Protein AF-A0A023GAV4-F1 (afdb_monomer_lite)

Foldseek 3Di:
DDDDDDPVLVVLLVVLLVQLLLFQQFPQRVCVCCVVPVPDDSVVSCPPVVLLSVLSVVCSVPPCCSVVQHAAADDDDPVVLVVVQVVVCVVVVVPPFWAKKFKDFPLHTSDIDGDPVDDQGSSLSNSVSSVVVSDPVLQVDWDWDWTARCVRHRHDTWIWTWHDDPDPGRIIMIITGPDPDPPDDPDPDDDPPDD

pLDDT: mean 88.57, std 14.92, range [34.72, 98.31]

InterPro domains:
  IPR004353 Vacuolar fusion protein Mon1 [PR01546] (9-37)
  IPR004353 Vacuolar fusion protein Mon1 [PR01546] (38-50)
  IPR004353 Vacuolar fusion protein Mon1 [PR01546] (67-88)
  IPR004353 Vacuolar fusion protein Mon1 [PR01546] (93-106)
  IPR004353 Vacuolar fusion protein Mon1 [PR01546] (117-133)
  IPR004353 Vacuolar fusion protein Mon1 [PR01546] (142-165)
  IPR004353 Vacuolar fusion protein Mon1 [PR01546] (172-195)
  IPR004353 Vacuolar fusion protein Mon1 [PTHR13027] (4-184)
  IPR043971 FUZ/MON1/HPS1, second Longin domain [PF19037] (96-185)
  IPR043972 FUZ/MON1/HPS1, first Longin domain [PF19036] (6-56)

Organism: Amblyomma triste (NCBI:txid251400)

Sequence (195 aa):
TSLPLSLQQLQAQLVYVHAQILSVVTASQLERVFSQRCNFDLRRLLAGSERFLDSLCDLMDRDPSFLLGAVRCLPLAPALRDNITQAMLKHCAKHKKLVFGLLVAEQQLVALVGMRKYQLHHVDLHLLLNLVHASESFKTAEAWTPVCLPKFDPSGFLHAHVSYRGGGSPACLLLLTVDRVPLFSPSRASPPQDC

Secondary structure (DSSP, 8-state):
-PPPPPHHHHHHHHHHHHHHHHHHH-HHHHHHHHHH-TT--THHHHTT-HHHHHHHHHHHHH-HHHHHT--PBPP--HHHHHHHHHHHHHHHTT-TTEEEEEEEETTEEEEEEE-TT----HHHHHHHHHHHHT-THHHHS-EEEEEEETTTEEEEEEEEEEEEPTTT--EEEEEEES-SS-S-PPP-PPPP---

Structure (mmCIF, N/CA/C/O backbone):
data_AF-A0A023GAV4-F1
#
_entry.id   AF-A0A023GAV4-F1
#
loop_
_atom_site.group_PDB
_atom_site.id
_atom_site.type_symbol
_atom_site.label_atom_id
_atom_site.label_alt_id
_atom_site.label_comp_id
_atom_site.label_asym_id
_atom_site.label_entity_id
_atom_site.label_seq_id
_atom_site.pdbx_PDB_ins_code
_atom_site.Cartn_x
_atom_site.Cartn_y
_atom_site.Cartn_z
_atom_site.occupancy
_atom_site.B_iso_or_equiv
_atom_site.auth_seq_id
_atom_site.auth_comp_id
_atom_site.auth_asym_id
_atom_site.auth_atom_id
_atom_site.pdbx_PDB_model_num
ATOM 1 N N . THR A 1 1 ? 0.537 -28.816 7.375 1.00 43.12 1 THR A N 1
ATOM 2 C CA . THR A 1 1 ? 0.491 -28.479 8.810 1.00 43.12 1 THR A CA 1
ATOM 3 C C . THR A 1 1 ? 1.401 -27.289 9.021 1.00 43.12 1 THR A C 1
ATOM 5 O O . THR A 1 1 ? 2.603 -27.421 8.828 1.00 43.12 1 THR A O 1
ATOM 8 N N . SER A 1 2 ? 0.849 -26.102 9.276 1.00 60.69 2 SER A N 1
ATOM 9 C CA . SER A 1 2 ? 1.667 -24.941 9.638 1.00 60.69 2 SER A CA 1
ATOM 10 C C . SER A 1 2 ? 2.334 -25.225 10.985 1.00 60.69 2 SER A C 1
ATOM 12 O O . SER A 1 2 ? 1.683 -25.688 11.923 1.00 60.69 2 SER A O 1
ATOM 14 N N . LEU A 1 3 ? 3.649 -25.026 11.065 1.00 61.66 3 LEU A N 1
ATOM 15 C CA . LEU A 1 3 ? 4.347 -25.006 12.348 1.00 61.66 3 LEU A CA 1
ATOM 16 C C . LEU A 1 3 ? 3.776 -23.848 13.186 1.00 61.66 3 LEU A C 1
ATOM 18 O O . LEU A 1 3 ? 3.441 -22.809 12.611 1.00 61.66 3 LEU A O 1
ATOM 22 N N . PRO A 1 4 ? 3.644 -24.002 14.514 1.00 78.81 4 PRO A N 1
ATOM 23 C CA . PRO A 1 4 ? 3.167 -22.915 15.356 1.00 78.81 4 PRO A CA 1
ATOM 24 C C . PRO A 1 4 ? 4.123 -21.721 15.241 1.00 78.81 4 PRO A C 1
ATOM 26 O O . PRO A 1 4 ? 5.338 -21.876 15.376 1.00 78.81 4 PRO A O 1
ATOM 29 N N . LEU A 1 5 ? 3.568 -20.537 14.970 1.00 82.75 5 LEU A N 1
ATOM 30 C CA . LEU A 1 5 ? 4.327 -19.289 14.908 1.00 82.75 5 LEU A CA 1
ATOM 31 C C . LEU A 1 5 ? 4.981 -19.004 16.264 1.00 82.75 5 LEU A C 1
ATOM 33 O O . LEU A 1 5 ? 4.375 -19.209 17.318 1.00 82.75 5 LEU A O 1
ATOM 37 N N . SER A 1 6 ? 6.208 -18.487 16.243 1.00 91.19 6 SER A N 1
ATOM 38 C CA . SER A 1 6 ? 6.847 -17.985 17.457 1.00 91.19 6 SER A CA 1
ATOM 39 C C . SER A 1 6 ? 6.108 -16.747 17.979 1.00 91.19 6 SER A C 1
ATOM 41 O O . SER A 1 6 ? 5.448 -16.028 17.224 1.00 91.19 6 SER A O 1
ATOM 43 N N . LEU A 1 7 ? 6.264 -16.440 19.271 1.00 93.50 7 LEU A N 1
ATOM 44 C CA . LEU A 1 7 ? 5.691 -15.225 19.864 1.00 93.50 7 LEU A CA 1
ATOM 45 C C . LEU A 1 7 ? 6.100 -13.959 19.091 1.00 93.50 7 LEU A C 1
ATOM 47 O O . LEU A 1 7 ? 5.275 -13.076 18.871 1.00 93.50 7 LEU A O 1
ATOM 51 N N . GLN A 1 8 ? 7.357 -13.889 18.645 1.00 91.12 8 GLN A N 1
ATOM 52 C CA . GLN A 1 8 ? 7.871 -12.757 17.872 1.00 91.12 8 GLN A CA 1
ATOM 53 C C . GLN A 1 8 ? 7.195 -12.645 16.502 1.00 91.12 8 GLN A C 1
ATOM 55 O O . GLN A 1 8 ? 6.867 -11.542 16.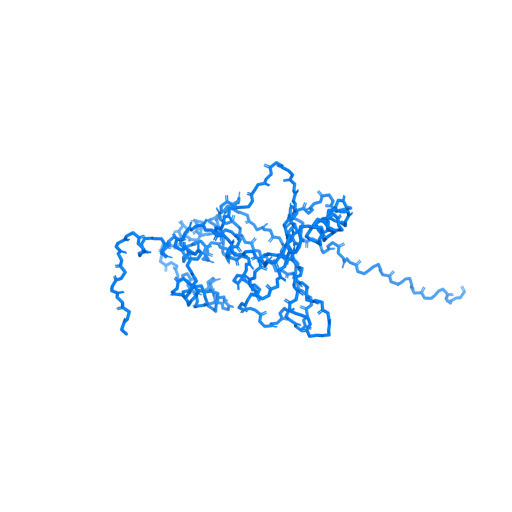071 1.00 91.12 8 GLN A O 1
ATOM 60 N N . GLN A 1 9 ? 6.951 -13.776 15.833 1.00 90.88 9 GLN A N 1
ATOM 61 C CA . GLN A 1 9 ? 6.245 -13.793 14.552 1.00 90.88 9 GLN A CA 1
ATOM 62 C C . GLN A 1 9 ? 4.791 -13.348 14.719 1.00 90.88 9 GLN A C 1
ATOM 64 O O . GLN A 1 9 ? 4.323 -12.509 13.955 1.00 90.88 9 GLN A O 1
ATOM 69 N N . LEU A 1 10 ? 4.105 -13.826 15.761 1.00 93.25 10 LEU A N 1
ATOM 70 C CA . LEU A 1 10 ? 2.735 -13.410 16.060 1.00 93.25 10 LEU A CA 1
ATOM 71 C C . LEU A 1 10 ? 2.650 -11.908 16.365 1.00 93.25 10 LEU A C 1
ATOM 73 O O . LEU A 1 10 ? 1.777 -11.214 15.849 1.00 93.25 10 LEU A O 1
ATOM 77 N N . GLN A 1 11 ? 3.582 -11.383 17.164 1.00 94.19 11 GLN A N 1
ATOM 78 C CA . GLN A 1 11 ? 3.668 -9.948 17.440 1.00 94.19 11 GLN A CA 1
ATOM 79 C C . GLN A 1 11 ? 3.899 -9.138 16.158 1.00 94.19 11 GLN A C 1
ATOM 81 O O . GLN A 1 11 ? 3.235 -8.123 15.955 1.00 94.19 11 GLN A O 1
ATOM 86 N N . ALA A 1 12 ? 4.793 -9.591 15.274 1.00 92.31 12 ALA A N 1
ATOM 87 C CA . ALA A 1 12 ? 5.035 -8.934 13.993 1.00 92.31 12 ALA A CA 1
ATOM 88 C C . ALA A 1 12 ? 3.779 -8.928 13.105 1.00 92.31 12 ALA A C 1
ATOM 90 O O . ALA A 1 12 ? 3.426 -7.882 12.559 1.00 92.31 12 ALA A O 1
ATOM 91 N N . GLN A 1 13 ? 3.059 -10.051 13.014 1.00 94.62 13 GLN A N 1
ATOM 92 C CA . GLN A 1 13 ? 1.805 -10.130 12.261 1.00 94.62 13 GLN A CA 1
ATOM 93 C C . GLN A 1 13 ? 0.731 -9.190 12.831 1.00 94.62 13 GLN A C 1
ATOM 95 O O . GLN A 1 13 ? 0.085 -8.464 12.077 1.00 94.62 13 GLN A O 1
ATOM 100 N N . LEU A 1 14 ? 0.590 -9.111 14.158 1.00 96.00 14 LEU A N 1
ATOM 101 C CA . LEU A 1 14 ? -0.339 -8.176 14.806 1.00 96.00 14 LEU A CA 1
ATOM 102 C C . LEU A 1 14 ? 0.011 -6.710 14.518 1.00 96.00 14 LEU A C 1
ATOM 104 O O . LEU A 1 14 ? -0.887 -5.893 14.309 1.00 96.00 14 LEU A O 1
ATOM 108 N N . VAL A 1 15 ? 1.302 -6.370 14.456 1.00 96.00 15 VAL A N 1
ATOM 109 C CA . VAL A 1 15 ? 1.752 -5.026 14.057 1.00 96.00 15 VAL A CA 1
ATOM 110 C C . VAL A 1 15 ? 1.335 -4.708 12.618 1.00 96.00 15 VAL A C 1
ATOM 112 O O . VAL A 1 15 ? 0.898 -3.586 12.357 1.00 96.00 15 VAL A O 1
ATOM 115 N N . TYR A 1 16 ? 1.420 -5.671 11.697 1.00 97.62 16 TYR A N 1
ATOM 116 C CA . TYR A 1 16 ? 0.957 -5.506 10.315 1.00 97.62 16 TYR A CA 1
ATOM 117 C C . TYR A 1 16 ? -0.561 -5.360 10.217 1.00 97.62 16 TYR A C 1
ATOM 119 O O . TYR A 1 16 ? -1.034 -4.447 9.545 1.00 97.62 16 TYR A O 1
ATOM 127 N N . VAL A 1 17 ? -1.322 -6.194 10.929 1.00 97.19 17 VAL A N 1
ATOM 128 C CA . VAL A 1 17 ? -2.790 -6.097 10.992 1.00 97.19 17 VAL A CA 1
ATOM 129 C C . VAL A 1 17 ? -3.213 -4.727 11.522 1.00 97.19 17 VAL A C 1
ATOM 131 O O . VAL A 1 17 ? -4.043 -4.054 10.915 1.00 97.19 17 VAL A O 1
ATOM 134 N N . HIS A 1 18 ? -2.591 -4.257 12.605 1.00 97.56 18 HIS A N 1
ATOM 135 C CA . HIS A 1 18 ? -2.842 -2.918 13.131 1.00 97.56 18 HIS A CA 1
ATOM 136 C C . HIS A 1 18 ? -2.483 -1.825 12.113 1.00 97.56 18 HIS A C 1
ATOM 138 O O . HIS A 1 18 ? -3.263 -0.899 11.902 1.00 97.56 18 HIS A O 1
ATOM 144 N N . ALA A 1 19 ? -1.342 -1.940 11.429 1.00 98.31 19 ALA A N 1
ATOM 145 C CA . ALA A 1 19 ? -0.954 -0.989 10.390 1.00 98.31 19 ALA A CA 1
ATOM 146 C C . ALA A 1 19 ? -1.949 -0.975 9.209 1.00 98.31 19 ALA A C 1
ATOM 148 O O . ALA A 1 19 ? -2.264 0.089 8.682 1.00 98.31 19 ALA A O 1
ATOM 149 N N . GLN A 1 20 ? -2.507 -2.125 8.832 1.00 98.19 20 GLN A N 1
ATOM 150 C CA . GLN A 1 20 ? -3.530 -2.230 7.789 1.00 98.19 20 GLN A CA 1
ATOM 151 C C . GLN A 1 20 ? -4.877 -1.642 8.209 1.00 98.19 20 GLN A C 1
ATOM 153 O O . GLN A 1 20 ? -5.563 -1.058 7.378 1.00 98.19 20 GLN A O 1
ATOM 158 N N . ILE A 1 21 ? -5.246 -1.740 9.486 1.00 97.69 21 ILE A N 1
ATOM 159 C CA . ILE A 1 21 ? -6.399 -1.009 10.027 1.00 97.69 21 ILE A CA 1
ATOM 160 C C . ILE A 1 21 ? -6.137 0.495 9.916 1.00 97.69 21 ILE A C 1
ATOM 162 O O . ILE A 1 21 ? -6.950 1.233 9.361 1.00 97.69 21 ILE A O 1
ATOM 166 N N . LEU A 1 22 ? -4.973 0.953 10.386 1.00 97.81 22 LEU A N 1
ATOM 167 C CA . LEU A 1 22 ? -4.611 2.367 10.335 1.00 97.81 22 LEU A CA 1
ATOM 168 C C . LEU A 1 22 ? -4.552 2.914 8.907 1.00 97.81 22 LEU A C 1
ATOM 170 O O . LEU A 1 22 ? -4.901 4.074 8.718 1.00 97.81 22 LEU A O 1
ATOM 174 N N . SER A 1 23 ? -4.188 2.111 7.902 1.00 97.75 23 SER A N 1
ATOM 175 C CA . SER A 1 23 ? -4.183 2.572 6.508 1.00 97.75 23 SER A CA 1
ATOM 176 C C . SER A 1 23 ? -5.575 2.934 5.979 1.00 97.75 23 SER A C 1
ATOM 178 O O . SER A 1 23 ? -5.680 3.768 5.076 1.00 97.75 23 SER A O 1
ATOM 180 N N . VAL A 1 24 ? -6.632 2.368 6.578 1.00 96.50 24 VAL A N 1
ATOM 181 C CA . VAL A 1 24 ? -8.039 2.617 6.234 1.00 96.50 24 VAL A CA 1
ATOM 182 C C . VAL A 1 24 ? -8.651 3.738 7.076 1.00 96.50 24 VAL A C 1
ATOM 184 O O . VAL A 1 24 ? -9.388 4.550 6.526 1.00 96.50 24 VAL A O 1
ATOM 187 N N . VAL A 1 25 ? -8.365 3.806 8.385 1.00 94.62 25 VAL A N 1
ATOM 188 C CA . VAL A 1 25 ? -9.060 4.732 9.310 1.00 94.62 25 VAL A CA 1
ATOM 189 C C . VAL A 1 25 ? -8.186 5.818 9.946 1.00 94.62 25 VAL A C 1
ATOM 191 O O . VAL A 1 25 ? -8.739 6.736 10.521 1.00 94.62 25 VAL A O 1
ATOM 194 N N . THR A 1 26 ? -6.859 5.788 9.817 1.00 96.69 26 THR A N 1
ATOM 195 C CA . THR A 1 26 ? -5.886 6.636 10.552 1.00 96.69 26 THR A CA 1
ATOM 196 C C . THR A 1 26 ? -5.942 6.497 12.081 1.00 96.69 26 THR A C 1
ATOM 198 O O . THR A 1 26 ? -6.957 6.153 12.689 1.00 96.69 26 THR A O 1
ATOM 201 N N . ALA A 1 27 ? -4.826 6.803 12.746 1.00 97.06 27 ALA A N 1
ATOM 202 C CA . ALA A 1 27 ? -4.745 6.799 14.208 1.00 97.06 27 ALA A CA 1
ATOM 203 C C . ALA A 1 27 ? -5.604 7.916 14.815 1.00 97.06 27 ALA A C 1
ATOM 205 O O . ALA A 1 27 ? -6.324 7.699 15.787 1.00 97.06 27 ALA A O 1
ATOM 206 N N . SER A 1 28 ? -5.605 9.093 14.184 1.00 95.50 28 SER A N 1
ATOM 207 C CA . SER A 1 28 ? -6.344 10.264 14.660 1.00 95.50 28 SER A CA 1
ATOM 208 C C . SER A 1 28 ? -7.866 10.067 14.657 1.00 95.50 28 SER A C 1
ATOM 210 O O . SER A 1 28 ? -8.548 10.577 15.550 1.00 95.50 28 SER A O 1
ATOM 212 N N . GLN A 1 29 ? -8.434 9.327 13.692 1.00 94.44 29 GLN A N 1
ATOM 213 C CA . GLN A 1 29 ? -9.862 8.993 13.750 1.00 94.44 29 GLN A CA 1
ATOM 214 C C . GLN A 1 29 ? -10.130 7.896 14.772 1.00 94.44 29 GLN A C 1
ATOM 216 O O . GLN A 1 29 ? -11.127 7.987 15.484 1.00 94.44 29 GLN A O 1
ATOM 221 N N . LEU A 1 30 ? -9.247 6.897 14.872 1.00 94.94 30 LEU A N 1
ATOM 222 C CA . LEU A 1 30 ? -9.395 5.806 15.829 1.00 94.94 30 LEU A CA 1
ATOM 223 C C . LEU A 1 30 ? -9.432 6.338 17.271 1.00 94.94 30 LEU A C 1
ATOM 225 O O . LEU A 1 30 ? -10.378 6.059 18.008 1.00 94.94 30 LEU A O 1
ATOM 229 N N . GLU A 1 31 ? -8.476 7.192 17.640 1.00 95.38 31 GLU A N 1
ATOM 230 C CA . GLU A 1 31 ? -8.422 7.864 18.944 1.00 95.38 31 GLU A CA 1
ATOM 231 C C . GLU A 1 31 ? -9.668 8.718 19.205 1.00 95.38 31 GLU A C 1
ATOM 233 O O . GLU A 1 31 ? -10.263 8.665 20.285 1.00 95.38 31 GLU A O 1
ATOM 238 N N . ARG A 1 32 ? -10.118 9.485 18.205 1.00 95.06 32 ARG A N 1
ATOM 239 C CA . ARG A 1 32 ? -11.325 10.316 18.325 1.00 95.06 32 ARG A CA 1
ATOM 240 C C . ARG A 1 32 ? -12.578 9.474 18.558 1.00 95.06 32 ARG A C 1
ATOM 242 O O . ARG A 1 32 ? -13.416 9.838 19.375 1.00 95.06 32 ARG A O 1
ATOM 249 N N . VAL A 1 33 ? -12.724 8.366 17.842 1.00 94.62 33 VAL A N 1
ATOM 250 C CA . VAL A 1 33 ? -13.907 7.506 17.944 1.00 94.62 33 VAL A CA 1
ATOM 251 C C . VAL A 1 33 ? -13.946 6.802 19.297 1.00 94.62 33 VAL A C 1
ATOM 253 O O . VAL A 1 33 ? -14.973 6.861 19.970 1.00 94.62 33 VAL A O 1
ATOM 256 N N . PHE A 1 34 ? -12.835 6.208 19.738 1.00 94.88 34 PHE A N 1
ATOM 257 C CA . PHE A 1 34 ? -12.791 5.488 21.013 1.00 94.88 34 PHE A CA 1
ATOM 258 C C . PHE A 1 34 ? -12.821 6.405 22.241 1.00 94.88 34 PHE A C 1
ATOM 260 O O . PHE A 1 34 ? -13.381 6.012 23.263 1.00 94.88 34 PHE A O 1
ATOM 267 N N . SER A 1 35 ? -12.302 7.635 22.146 1.00 95.00 35 SER A N 1
ATOM 268 C CA . SER A 1 35 ? -12.449 8.633 23.220 1.00 95.00 35 SER A CA 1
ATOM 269 C C . SER A 1 35 ? -13.892 9.115 23.383 1.00 95.00 35 SER A C 1
ATOM 271 O O . SER A 1 35 ? -14.326 9.382 24.500 1.00 95.00 35 SER A O 1
ATOM 273 N N . GLN A 1 36 ? -14.660 9.195 22.292 1.00 94.44 36 GLN A N 1
ATOM 274 C CA . GLN A 1 36 ? -16.074 9.577 22.339 1.00 94.44 36 GLN A CA 1
ATOM 275 C C . GLN A 1 36 ? -16.996 8.406 22.692 1.00 94.44 36 GLN A C 1
ATOM 277 O O . GLN A 1 36 ? -18.037 8.603 23.318 1.00 94.44 36 GLN A O 1
ATOM 282 N N . ARG A 1 37 ? -16.660 7.193 22.241 1.00 93.81 37 ARG A N 1
ATOM 283 C CA . ARG A 1 37 ? -17.468 5.979 22.402 1.00 93.81 37 ARG A CA 1
ATOM 284 C C . ARG A 1 37 ? -16.554 4.774 22.611 1.00 93.81 37 ARG A C 1
ATOM 286 O O . ARG A 1 37 ? -16.150 4.117 21.655 1.00 93.81 37 ARG A O 1
ATOM 293 N N . CYS A 1 38 ? -16.271 4.447 23.868 1.00 89.94 38 CYS A N 1
ATOM 294 C CA . CYS A 1 38 ? -15.371 3.345 24.219 1.00 89.94 38 CYS A CA 1
ATOM 295 C C . CYS A 1 38 ? -15.868 1.957 23.766 1.00 89.94 38 CYS A C 1
ATOM 297 O O . CYS A 1 38 ? -15.063 1.050 23.591 1.00 89.94 38 CYS A O 1
ATOM 299 N N . ASN A 1 39 ? -17.176 1.793 23.537 1.00 93.38 39 ASN A N 1
ATOM 300 C CA . ASN A 1 39 ? -17.810 0.562 23.053 1.00 93.38 39 ASN A CA 1
ATOM 301 C C . ASN A 1 39 ? -18.139 0.594 21.546 1.00 93.38 39 ASN A C 1
ATOM 303 O O . ASN A 1 39 ? -19.014 -0.144 21.087 1.00 93.38 39 ASN A O 1
ATOM 307 N N . PHE A 1 40 ? -17.501 1.479 20.776 1.00 93.81 40 PHE A N 1
ATOM 308 C CA . PHE A 1 40 ? -17.720 1.555 19.336 1.00 93.81 40 PHE A CA 1
ATOM 309 C C . PHE A 1 40 ? -17.257 0.276 18.618 1.00 93.81 40 PHE A C 1
ATOM 311 O O . PHE A 1 40 ? -16.153 -0.217 18.835 1.00 93.81 40 PHE A O 1
ATOM 318 N N . ASP A 1 41 ? -18.091 -0.228 17.707 1.00 93.56 41 ASP A N 1
ATOM 319 C CA . ASP A 1 41 ? -17.755 -1.368 16.853 1.00 93.56 41 ASP A CA 1
ATOM 320 C C . ASP A 1 41 ? -16.931 -0.920 15.636 1.00 93.56 41 ASP A C 1
ATOM 322 O O . ASP A 1 41 ? -17.473 -0.402 14.653 1.00 93.56 41 ASP A O 1
ATOM 326 N N . LEU A 1 42 ? -15.615 -1.148 15.696 1.00 92.25 42 LEU A N 1
ATOM 327 C CA . LEU A 1 42 ? -14.656 -0.767 14.654 1.00 92.25 42 LEU A CA 1
ATOM 328 C C . LEU A 1 42 ? -14.962 -1.385 13.282 1.00 92.25 42 LEU A C 1
ATOM 330 O O . LEU A 1 42 ? -14.649 -0.771 12.261 1.00 92.25 42 LEU A O 1
ATOM 334 N N . ARG A 1 43 ? -15.628 -2.547 13.230 1.00 92.56 43 ARG A N 1
ATOM 335 C CA . ARG A 1 43 ? -15.977 -3.215 11.962 1.00 92.56 43 ARG A CA 1
ATOM 336 C C . ARG A 1 43 ? -16.789 -2.307 11.046 1.00 92.56 43 ARG A C 1
ATOM 338 O O . ARG A 1 43 ? -16.672 -2.388 9.833 1.00 92.56 43 ARG A O 1
ATOM 345 N N . ARG A 1 44 ? -17.556 -1.379 11.623 1.00 93.00 44 ARG A N 1
ATOM 346 C CA . ARG A 1 44 ? -18.345 -0.396 10.873 1.00 93.00 44 ARG A CA 1
ATOM 347 C C . ARG A 1 44 ? -17.491 0.583 10.067 1.00 93.00 44 ARG A C 1
ATOM 349 O O . ARG A 1 44 ? -17.952 1.043 9.032 1.00 93.00 44 ARG A O 1
ATOM 356 N N . LEU A 1 45 ? -16.289 0.922 10.540 1.00 91.50 45 LEU A N 1
ATOM 357 C CA . LEU A 1 45 ? -15.357 1.797 9.815 1.00 91.50 45 LEU A CA 1
ATOM 358 C C . LEU A 1 45 ? -14.502 1.031 8.803 1.00 91.50 45 LEU A C 1
ATOM 360 O O . LEU A 1 45 ? -14.013 1.625 7.849 1.00 91.50 45 LEU A O 1
ATOM 364 N N . LEU A 1 46 ? -14.331 -0.274 9.015 1.00 93.19 46 LEU A N 1
ATOM 365 C CA . LEU A 1 46 ? -13.575 -1.165 8.133 1.00 93.19 46 LEU A CA 1
ATOM 366 C C . LEU A 1 46 ? -14.449 -1.844 7.072 1.00 93.19 46 LEU A C 1
ATOM 368 O O . LEU A 1 46 ? -13.925 -2.583 6.238 1.00 93.19 46 LEU A O 1
ATOM 372 N N . ALA A 1 47 ? -15.757 -1.592 7.083 1.00 93.25 47 ALA A N 1
ATOM 373 C CA . ALA A 1 47 ? -16.696 -2.178 6.141 1.00 93.25 47 ALA A CA 1
ATOM 374 C C . ALA A 1 47 ? -16.283 -1.883 4.686 1.00 93.25 47 ALA A C 1
ATOM 376 O O . ALA A 1 47 ? -16.079 -0.728 4.307 1.00 93.25 47 ALA A O 1
ATOM 377 N N . GLY A 1 48 ? -16.157 -2.931 3.872 1.00 89.56 48 GLY A N 1
ATOM 378 C CA . GLY A 1 48 ? -15.706 -2.871 2.477 1.00 89.56 48 GLY A CA 1
ATOM 379 C C . GLY A 1 48 ? -14.183 -2.914 2.280 1.00 89.56 48 GLY A C 1
ATOM 380 O O . GLY A 1 48 ? -13.716 -2.917 1.135 1.00 89.56 48 GLY A O 1
ATOM 381 N N . SER A 1 49 ? -13.406 -2.955 3.366 1.00 91.81 49 SER A N 1
ATOM 382 C CA . SER A 1 49 ? -11.936 -3.027 3.370 1.00 91.81 49 SER A CA 1
ATOM 383 C C . SER A 1 49 ? -11.381 -4.328 3.970 1.00 91.81 49 SER A C 1
ATOM 385 O O . SER A 1 49 ? -10.167 -4.506 4.047 1.00 91.81 49 SER A O 1
ATOM 387 N N . GLU A 1 50 ? -12.256 -5.264 4.345 1.00 94.19 50 GLU A N 1
ATOM 388 C CA . GLU A 1 50 ? -11.922 -6.547 4.976 1.00 94.19 50 GLU A CA 1
ATOM 389 C C . GLU A 1 50 ? -10.964 -7.368 4.110 1.00 94.19 50 GLU A C 1
ATOM 391 O O . GLU A 1 50 ? -9.979 -7.906 4.609 1.00 94.19 50 GLU A O 1
ATOM 396 N N . ARG A 1 51 ? -11.167 -7.334 2.785 1.00 95.75 51 ARG A N 1
ATOM 397 C CA . ARG A 1 51 ? -10.305 -8.010 1.805 1.00 95.75 51 ARG A CA 1
ATOM 398 C C . ARG A 1 51 ? -8.824 -7.642 1.928 1.00 95.75 51 ARG A C 1
ATOM 400 O O . ARG A 1 51 ? -7.966 -8.443 1.575 1.00 95.75 51 ARG A O 1
ATOM 407 N N . PHE A 1 52 ? -8.508 -6.433 2.402 1.00 96.56 52 PHE A N 1
ATOM 408 C CA . PHE A 1 52 ? -7.122 -6.022 2.609 1.00 96.56 52 PHE A CA 1
ATOM 409 C C . PHE A 1 52 ? -6.497 -6.752 3.791 1.00 96.56 52 PHE A C 1
ATOM 411 O O . PHE A 1 52 ? -5.329 -7.120 3.717 1.00 96.56 52 PHE A O 1
ATOM 418 N N . LEU A 1 53 ? -7.258 -6.973 4.861 1.00 96.31 53 LEU A N 1
ATOM 419 C CA . LEU A 1 53 ? -6.796 -7.728 6.021 1.00 96.31 53 LEU A CA 1
ATOM 420 C C . LEU A 1 53 ? -6.614 -9.203 5.662 1.00 96.31 53 LEU A C 1
ATOM 422 O O . LEU A 1 53 ? -5.557 -9.754 5.953 1.00 96.31 53 LEU A O 1
ATOM 426 N N . ASP A 1 54 ? -7.585 -9.797 4.966 1.00 96.31 54 ASP A N 1
ATOM 427 C CA . ASP 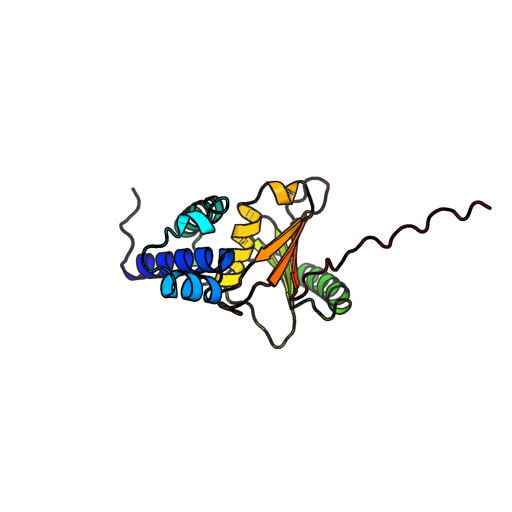A 1 54 ? -7.515 -11.200 4.539 1.00 96.31 54 ASP A CA 1
ATOM 428 C C . ASP A 1 54 ? -6.302 -11.443 3.627 1.00 96.31 54 ASP A C 1
ATOM 430 O O . ASP A 1 54 ? -5.462 -12.296 3.910 1.00 96.31 54 ASP A O 1
ATOM 434 N N . SER A 1 55 ? -6.144 -10.608 2.592 1.00 97.44 55 SER A N 1
ATOM 435 C CA . SER A 1 55 ? -4.997 -10.661 1.676 1.00 97.44 55 SER A CA 1
ATOM 436 C C . SER A 1 55 ? -3.664 -10.453 2.401 1.00 97.44 55 SER A C 1
ATOM 438 O O . SER A 1 55 ? -2.681 -11.132 2.109 1.00 97.44 55 SER A O 1
ATOM 440 N N . LEU A 1 56 ? -3.607 -9.546 3.381 1.00 97.31 56 LEU A N 1
ATOM 441 C CA . LEU A 1 56 ? -2.387 -9.313 4.151 1.00 97.31 56 LEU A CA 1
ATOM 442 C C . LEU A 1 56 ? -1.992 -10.536 4.985 1.00 97.31 56 LEU A C 1
ATOM 444 O O . LEU A 1 56 ? -0.810 -10.869 5.038 1.00 97.31 56 LEU A O 1
ATOM 448 N N . CYS A 1 57 ? -2.957 -11.203 5.618 1.00 95.31 57 CYS A N 1
ATOM 449 C CA . CYS A 1 57 ? -2.713 -12.439 6.359 1.00 95.31 57 CYS A CA 1
ATOM 450 C C . CYS A 1 57 ? -2.167 -13.536 5.435 1.00 95.31 57 CYS A C 1
ATOM 452 O O . CYS A 1 57 ? -1.120 -14.112 5.732 1.00 95.31 57 CYS A O 1
ATOM 454 N N . ASP A 1 58 ? -2.796 -13.740 4.273 1.00 95.44 58 ASP A N 1
ATOM 455 C CA . ASP A 1 58 ? -2.326 -14.703 3.270 1.00 95.44 58 ASP A CA 1
ATOM 456 C C . ASP A 1 58 ? -0.898 -14.396 2.788 1.00 95.44 58 ASP A C 1
ATOM 458 O O . ASP A 1 58 ? -0.085 -15.306 2.587 1.00 95.44 58 ASP A O 1
ATOM 462 N N . LEU A 1 59 ? -0.570 -13.113 2.605 1.00 95.56 59 LEU A N 1
ATOM 463 C CA . LEU A 1 59 ? 0.764 -12.674 2.199 1.00 95.56 59 LEU A CA 1
ATOM 464 C C . LEU A 1 59 ? 1.809 -12.898 3.295 1.00 95.56 59 LEU A C 1
ATOM 466 O O . LEU A 1 59 ? 2.902 -13.364 2.983 1.00 95.56 59 LEU A O 1
ATOM 470 N N . MET A 1 60 ? 1.492 -12.623 4.562 1.00 94.50 60 MET A N 1
ATOM 471 C CA . MET A 1 60 ? 2.424 -12.846 5.676 1.00 94.50 60 MET A CA 1
ATOM 472 C C . MET A 1 60 ? 2.800 -14.321 5.859 1.00 94.50 60 MET A C 1
ATOM 474 O O . MET A 1 60 ? 3.898 -14.606 6.338 1.00 94.50 60 MET A O 1
ATOM 478 N N . ASP A 1 61 ? 1.926 -15.243 5.457 1.00 91.38 61 ASP A N 1
ATOM 479 C CA . ASP A 1 61 ? 2.186 -16.683 5.530 1.00 91.38 61 ASP A CA 1
ATOM 480 C C . ASP A 1 61 ? 3.007 -17.209 4.341 1.00 91.38 61 ASP A C 1
ATOM 482 O O . ASP A 1 61 ? 3.697 -18.225 4.456 1.00 91.38 61 ASP A O 1
ATOM 486 N N . ARG A 1 62 ? 2.940 -16.539 3.184 1.00 92.12 62 ARG A N 1
ATOM 487 C CA . ARG A 1 62 ? 3.544 -17.019 1.925 1.00 92.12 62 ARG A CA 1
ATOM 488 C C . ARG A 1 62 ? 4.790 -16.255 1.508 1.00 92.12 62 ARG A C 1
ATOM 490 O O . ARG A 1 62 ? 5.619 -16.800 0.780 1.00 92.12 62 ARG A O 1
ATOM 497 N N . ASP A 1 63 ? 4.910 -15.000 1.920 1.00 93.38 63 ASP A N 1
ATOM 498 C CA . ASP A 1 63 ? 5.967 -14.108 1.477 1.00 93.38 63 ASP A CA 1
ATOM 499 C C . ASP A 1 63 ? 6.981 -13.839 2.608 1.00 93.38 63 ASP A C 1
ATOM 501 O O . ASP A 1 63 ? 6.669 -13.169 3.597 1.00 93.38 63 ASP A O 1
ATOM 505 N N . PRO A 1 64 ? 8.238 -14.304 2.471 1.00 92.69 64 PRO A N 1
ATOM 506 C CA . PRO A 1 64 ? 9.256 -14.127 3.504 1.00 92.69 64 PRO A CA 1
ATOM 507 C C . PRO A 1 64 ? 9.667 -12.661 3.707 1.00 92.69 64 PRO A C 1
ATOM 509 O O . PRO A 1 64 ? 10.316 -12.341 4.702 1.00 92.69 64 PRO A O 1
ATOM 512 N N . SER A 1 65 ? 9.305 -11.753 2.796 1.00 94.69 65 SER A N 1
ATOM 513 C CA . SER A 1 65 ? 9.624 -10.327 2.908 1.00 94.69 65 SER A CA 1
ATOM 514 C C . SER A 1 65 ? 9.033 -9.681 4.167 1.00 94.69 65 SER A C 1
ATOM 516 O O . SER A 1 65 ? 9.684 -8.829 4.774 1.00 94.69 65 SER A O 1
ATOM 518 N N . PHE A 1 66 ? 7.875 -10.158 4.637 1.00 94.38 66 PHE A N 1
ATOM 519 C CA . PHE A 1 66 ? 7.259 -9.714 5.890 1.00 94.38 66 PHE A CA 1
ATOM 520 C C . PHE A 1 66 ? 8.096 -10.097 7.109 1.00 94.38 66 PHE A C 1
ATOM 522 O O . PHE A 1 66 ? 8.323 -9.256 7.979 1.00 94.38 66 PHE A O 1
ATOM 529 N N . LEU A 1 67 ? 8.605 -11.333 7.140 1.00 92.12 67 LEU A N 1
ATOM 530 C CA . LEU A 1 67 ? 9.487 -11.818 8.204 1.00 92.12 67 LEU A CA 1
ATOM 531 C C . LEU A 1 67 ? 10.828 -11.073 8.209 1.00 92.12 67 LEU A C 1
ATOM 533 O O . LEU A 1 67 ? 11.367 -10.772 9.270 1.00 92.12 67 LEU A O 1
ATOM 537 N N . LEU A 1 68 ? 11.361 -10.774 7.023 1.00 93.75 68 LEU A N 1
ATOM 538 C CA . LEU A 1 68 ? 12.659 -10.120 6.855 1.00 93.75 68 LEU A CA 1
ATOM 539 C C . LEU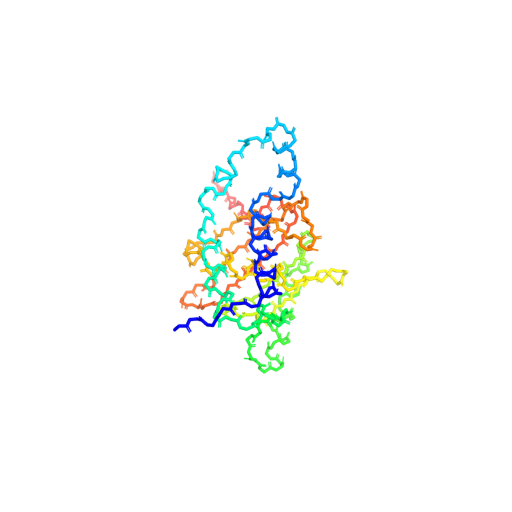 A 1 68 ? 12.601 -8.591 6.995 1.00 93.75 68 LEU A C 1
ATOM 541 O O . LEU A 1 68 ? 13.651 -7.952 7.019 1.00 93.75 68 LEU A O 1
ATOM 545 N N . GLY A 1 69 ? 11.408 -7.987 7.041 1.00 93.88 69 GLY A N 1
ATOM 546 C CA . GLY A 1 69 ? 11.263 -6.529 6.960 1.00 93.88 69 GLY A CA 1
ATOM 547 C C . GLY A 1 69 ? 11.862 -5.952 5.669 1.00 93.88 69 GLY A C 1
ATOM 548 O O . GLY A 1 69 ? 12.408 -4.848 5.665 1.00 93.88 69 GLY A O 1
ATOM 549 N N . ALA A 1 70 ? 11.811 -6.722 4.583 1.00 95.31 70 ALA A N 1
ATOM 550 C CA . ALA A 1 70 ? 12.358 -6.371 3.278 1.00 95.31 70 ALA A CA 1
ATOM 551 C C . ALA A 1 70 ? 11.222 -6.165 2.276 1.00 95.31 70 ALA A C 1
ATOM 553 O O . ALA A 1 70 ? 10.111 -6.593 2.533 1.00 95.31 70 ALA A O 1
ATOM 554 N N . VAL A 1 71 ? 11.497 -5.548 1.126 1.00 95.81 71 VAL A N 1
ATOM 555 C CA . VAL A 1 71 ? 10.513 -5.373 0.045 1.00 95.81 71 VAL A CA 1
ATOM 556 C C . VAL A 1 71 ? 11.005 -6.111 -1.188 1.00 95.81 71 VAL A C 1
ATOM 558 O O . VAL A 1 71 ? 12.167 -5.979 -1.580 1.00 95.81 71 VAL A O 1
ATOM 561 N N . ARG A 1 72 ? 10.126 -6.890 -1.823 1.00 95.69 72 ARG A N 1
ATOM 562 C CA . ARG A 1 72 ? 10.468 -7.606 -3.055 1.00 95.69 72 ARG A CA 1
ATOM 563 C C . ARG A 1 72 ? 10.558 -6.640 -4.225 1.00 95.69 72 ARG A C 1
ATOM 565 O O . ARG A 1 72 ? 9.573 -6.013 -4.604 1.00 95.69 72 ARG A O 1
ATOM 572 N N . CYS A 1 73 ? 11.731 -6.582 -4.840 1.00 96.44 73 CYS A N 1
ATOM 573 C CA . CYS A 1 73 ? 11.963 -5.826 -6.065 1.00 96.44 73 CYS A CA 1
ATOM 574 C C . CYS A 1 73 ? 11.951 -6.761 -7.278 1.00 96.44 73 CYS A C 1
ATOM 576 O O . CYS A 1 73 ? 12.483 -7.869 -7.207 1.00 96.44 73 CYS A O 1
ATOM 578 N N . LEU A 1 74 ? 11.390 -6.307 -8.400 1.00 96.88 74 LEU A N 1
ATOM 579 C CA . LEU A 1 74 ? 11.436 -7.051 -9.661 1.00 96.88 74 LEU A CA 1
ATOM 580 C C . LEU A 1 74 ? 12.883 -7.054 -10.178 1.00 96.88 74 LEU A C 1
ATOM 582 O O . LEU A 1 74 ? 13.422 -5.960 -10.373 1.00 96.88 74 LEU A O 1
ATOM 586 N N . PRO A 1 75 ? 13.539 -8.205 -10.405 1.00 96.38 75 PRO A N 1
ATOM 587 C CA . PRO A 1 75 ? 14.891 -8.244 -10.961 1.00 96.38 75 PRO A CA 1
ATOM 588 C C . PRO A 1 75 ? 14.919 -7.656 -12.376 1.00 96.38 75 PRO A C 1
ATOM 590 O O . PRO A 1 75 ? 14.162 -8.075 -13.244 1.00 96.38 75 PRO A O 1
ATOM 593 N N . LEU A 1 76 ? 15.788 -6.671 -12.611 1.00 96.12 76 LEU A N 1
ATOM 594 C CA . LEU A 1 76 ? 15.925 -5.969 -13.891 1.00 96.12 76 LEU A CA 1
ATOM 595 C C . LEU A 1 76 ? 17.385 -5.586 -14.120 1.00 96.12 76 LEU A C 1
ATOM 597 O O . LEU A 1 76 ? 18.115 -5.335 -13.157 1.00 96.12 76 LEU A O 1
ATOM 601 N N . ALA A 1 77 ? 17.782 -5.469 -15.390 1.00 97.75 77 ALA A N 1
ATOM 602 C CA . ALA A 1 77 ? 19.073 -4.896 -15.751 1.00 97.75 77 ALA A CA 1
ATOM 603 C C . ALA A 1 77 ? 19.204 -3.474 -15.160 1.00 97.75 77 ALA A C 1
ATOM 605 O O . ALA A 1 77 ? 18.258 -2.688 -15.300 1.00 97.75 77 ALA A O 1
ATOM 606 N N . PRO A 1 78 ? 20.347 -3.110 -14.541 1.00 96.69 78 PRO A N 1
ATOM 607 C CA . PRO A 1 78 ? 20.521 -1.807 -13.894 1.00 96.69 78 PRO A CA 1
ATOM 608 C C . PRO A 1 78 ? 20.168 -0.630 -14.809 1.00 96.69 78 PRO A C 1
ATOM 610 O O . PRO A 1 78 ? 19.336 0.195 -14.449 1.00 96.69 78 PRO A O 1
ATOM 613 N N . ALA A 1 79 ? 20.665 -0.644 -16.050 1.00 97.94 79 ALA A N 1
ATOM 614 C CA . ALA A 1 79 ? 20.380 0.393 -17.041 1.00 97.94 79 ALA A CA 1
ATOM 615 C C . ALA A 1 79 ? 18.876 0.562 -17.337 1.00 97.94 79 ALA A C 1
ATOM 617 O O . ALA A 1 79 ? 18.395 1.679 -17.521 1.00 97.94 79 ALA A O 1
ATOM 618 N N . LEU A 1 80 ? 18.106 -0.532 -17.358 1.00 97.19 80 LEU A N 1
ATOM 619 C CA . LEU A 1 80 ? 16.658 -0.468 -17.566 1.00 97.19 80 LEU A CA 1
ATOM 620 C C . LEU A 1 80 ? 15.950 0.133 -16.347 1.00 97.19 80 LEU A C 1
ATOM 622 O O . LEU A 1 80 ? 15.081 0.991 -16.509 1.00 97.19 80 LEU A O 1
ATOM 626 N N . ARG A 1 81 ? 16.331 -0.283 -15.131 1.00 97.19 81 ARG A N 1
ATOM 627 C CA . ARG A 1 81 ? 15.781 0.294 -13.896 1.00 97.19 81 ARG A CA 1
ATOM 628 C C . ARG A 1 81 ? 16.093 1.785 -13.799 1.00 97.19 81 ARG A C 1
ATOM 630 O O . ARG A 1 81 ? 15.204 2.559 -13.443 1.00 97.19 81 ARG A O 1
ATOM 637 N N . ASP A 1 82 ? 17.305 2.191 -14.156 1.00 96.88 82 ASP A N 1
ATOM 638 C CA . ASP A 1 82 ? 17.713 3.593 -14.166 1.00 96.88 82 ASP A CA 1
ATOM 639 C C . ASP A 1 82 ? 16.888 4.396 -15.170 1.00 96.88 82 ASP A C 1
ATOM 641 O O . ASP A 1 82 ? 16.332 5.432 -14.812 1.00 96.88 82 ASP A O 1
ATOM 645 N N . ASN A 1 83 ? 16.698 3.885 -16.390 1.00 97.75 83 ASN A N 1
ATOM 646 C CA . ASN A 1 83 ? 15.859 4.532 -17.401 1.00 97.75 83 ASN A CA 1
ATOM 647 C C . ASN A 1 83 ? 14.412 4.728 -16.921 1.00 97.75 83 ASN A C 1
ATOM 649 O O . ASN A 1 83 ? 13.861 5.824 -17.055 1.00 97.75 83 ASN A O 1
ATOM 653 N N . ILE A 1 84 ? 13.810 3.695 -16.320 1.00 96.50 84 ILE A N 1
ATOM 654 C CA . ILE A 1 84 ? 12.458 3.764 -15.740 1.00 96.50 84 ILE A CA 1
ATOM 655 C C . ILE A 1 84 ? 12.413 4.815 -14.627 1.00 96.50 84 ILE A C 1
ATOM 657 O O . ILE A 1 84 ? 11.550 5.694 -14.633 1.00 96.50 84 ILE A O 1
ATOM 661 N N . THR A 1 85 ? 13.367 4.761 -13.698 1.00 96.19 85 THR A N 1
ATOM 662 C CA . THR A 1 85 ? 13.432 5.667 -12.546 1.00 96.19 85 THR A CA 1
ATOM 663 C C . THR A 1 85 ? 13.612 7.117 -13.000 1.00 96.19 85 THR A C 1
ATOM 665 O O . THR A 1 85 ? 12.919 8.005 -12.510 1.00 96.19 85 THR A O 1
ATOM 668 N N . GLN A 1 86 ? 14.470 7.377 -13.990 1.00 95.75 86 GLN A N 1
ATOM 669 C CA . GLN A 1 86 ? 14.667 8.712 -14.562 1.00 95.75 86 GLN A CA 1
ATOM 670 C C . GLN A 1 86 ? 13.419 9.227 -15.289 1.00 95.75 86 GLN A C 1
ATOM 672 O O . GLN A 1 86 ? 13.075 10.404 -15.157 1.00 95.75 86 GLN A O 1
ATOM 677 N N . ALA A 1 87 ? 12.710 8.371 -16.030 1.00 95.19 87 ALA A N 1
ATOM 678 C CA . ALA A 1 87 ? 11.448 8.743 -16.667 1.00 95.19 87 ALA A CA 1
ATOM 679 C C . ALA A 1 87 ? 10.379 9.113 -15.624 1.00 95.19 87 ALA A C 1
ATOM 681 O O . ALA A 1 87 ? 9.732 10.158 -15.744 1.00 95.19 87 ALA A O 1
ATOM 682 N N . MET A 1 88 ? 10.255 8.311 -14.562 1.00 94.69 88 MET A N 1
ATOM 683 C CA . MET A 1 88 ? 9.364 8.600 -13.438 1.00 94.69 88 MET A CA 1
ATOM 684 C C . MET A 1 88 ? 9.743 9.906 -12.738 1.00 94.69 88 MET A C 1
ATOM 686 O O . MET A 1 88 ? 8.867 10.741 -12.530 1.00 94.69 88 MET A O 1
ATOM 690 N N . LEU A 1 89 ? 11.027 10.131 -12.435 1.00 93.19 89 LEU A N 1
ATOM 691 C CA . LEU A 1 89 ? 11.511 11.368 -11.811 1.00 93.19 89 LEU A CA 1
ATOM 692 C C . LEU A 1 89 ? 11.142 12.604 -12.636 1.00 93.19 89 LEU A C 1
ATOM 694 O O . LEU A 1 89 ? 10.608 13.566 -12.087 1.00 93.19 89 LEU A O 1
ATOM 698 N N . LYS A 1 90 ? 11.372 12.573 -13.955 1.00 91.50 90 LYS A N 1
ATOM 699 C CA . LYS A 1 90 ? 11.033 13.681 -14.866 1.00 91.50 90 LYS A CA 1
ATOM 700 C C . LYS A 1 90 ? 9.539 13.999 -14.870 1.00 91.50 90 LYS A C 1
ATOM 702 O O . LYS A 1 90 ? 9.168 15.168 -14.947 1.00 91.50 90 LYS A O 1
ATOM 707 N N . HIS A 1 91 ? 8.686 12.978 -14.814 1.00 87.75 91 HIS A N 1
ATOM 708 C CA . HIS A 1 91 ? 7.238 13.169 -14.767 1.00 87.75 91 HIS A CA 1
ATOM 709 C C . HIS A 1 91 ? 6.791 13.694 -13.396 1.00 87.75 91 HIS A C 1
ATOM 711 O O . HIS A 1 91 ? 6.119 14.718 -13.307 1.00 87.75 91 HIS A O 1
ATOM 717 N N . CYS A 1 92 ? 7.247 13.050 -12.323 1.00 87.69 92 CYS A N 1
ATOM 718 C CA . CYS A 1 92 ? 6.912 13.385 -10.942 1.00 87.69 92 CYS A CA 1
ATOM 719 C C . CYS A 1 92 ? 7.356 14.803 -10.552 1.00 87.69 92 CYS A C 1
ATOM 721 O O . CYS A 1 92 ? 6.620 15.506 -9.866 1.00 87.69 92 CYS A O 1
ATOM 723 N N . ALA A 1 93 ? 8.510 15.267 -11.046 1.00 87.19 93 ALA A N 1
ATOM 724 C CA . ALA A 1 93 ? 9.036 16.607 -10.771 1.00 87.19 93 ALA A CA 1
ATOM 725 C C . ALA A 1 93 ? 8.120 17.752 -11.246 1.00 87.19 93 ALA A C 1
ATOM 727 O O . ALA A 1 93 ? 8.237 18.874 -10.755 1.00 87.19 93 ALA A O 1
ATOM 728 N N . LYS A 1 94 ? 7.188 17.487 -12.173 1.00 86.81 94 LYS A N 1
ATOM 729 C CA . LYS A 1 94 ? 6.202 18.476 -12.635 1.00 86.81 94 LYS A CA 1
ATOM 730 C C . LYS A 1 94 ? 5.100 18.735 -11.603 1.00 86.81 94 LYS A C 1
ATOM 732 O O . LYS A 1 94 ? 4.460 19.783 -11.641 1.00 86.81 94 LYS A O 1
ATOM 737 N N . HIS A 1 95 ? 4.897 17.816 -10.659 1.00 85.94 95 HIS A N 1
ATOM 738 C CA . HIS A 1 95 ? 3.809 17.855 -9.688 1.00 85.94 95 HIS A CA 1
ATOM 739 C C . HIS A 1 95 ? 4.354 18.143 -8.284 1.00 85.94 95 HIS A C 1
ATOM 741 O O . HIS A 1 95 ? 4.705 17.236 -7.537 1.00 85.94 95 HIS A O 1
ATOM 747 N N . LYS A 1 96 ? 4.381 19.425 -7.893 1.00 83.56 96 LYS A N 1
ATOM 748 C CA . LYS A 1 96 ? 4.983 19.901 -6.625 1.00 83.56 96 LYS A CA 1
ATOM 749 C C . LYS A 1 96 ? 4.423 19.261 -5.348 1.00 83.56 96 LYS A C 1
ATOM 751 O O . LYS A 1 96 ? 5.052 19.356 -4.301 1.00 83.56 96 LYS A O 1
ATOM 756 N N . LYS A 1 97 ? 3.230 18.673 -5.421 1.00 87.19 97 LYS A N 1
ATOM 757 C CA . LYS A 1 97 ? 2.514 18.086 -4.282 1.00 87.19 97 LYS A CA 1
ATOM 758 C C . LYS A 1 97 ? 2.521 16.557 -4.288 1.00 87.19 97 LYS A C 1
ATOM 760 O O . LYS A 1 97 ? 1.885 15.936 -3.436 1.00 87.19 97 LYS A O 1
ATOM 765 N N . LEU A 1 98 ? 3.201 15.945 -5.255 1.00 90.81 98 LEU A N 1
ATOM 766 C CA . LEU A 1 98 ? 3.457 14.516 -5.245 1.00 90.81 98 LEU A CA 1
ATOM 767 C C . LEU A 1 98 ? 4.530 14.210 -4.194 1.00 90.81 98 LEU A C 1
ATOM 769 O O . LEU A 1 98 ? 5.595 14.825 -4.189 1.00 90.81 98 LEU A O 1
ATOM 773 N N . VAL A 1 99 ? 4.247 13.250 -3.322 1.00 92.69 99 VAL A N 1
ATOM 774 C CA . VAL A 1 99 ? 5.167 12.803 -2.273 1.00 92.69 99 VAL A CA 1
ATOM 775 C C . VAL A 1 99 ? 6.003 11.627 -2.777 1.00 92.69 99 VAL A C 1
ATOM 777 O O . VAL A 1 99 ? 7.234 11.666 -2.706 1.00 92.69 99 VAL A O 1
ATOM 780 N N . PHE A 1 100 ? 5.334 10.618 -3.346 1.00 95.56 100 PHE A N 1
ATOM 781 C CA . PHE A 1 100 ? 5.952 9.398 -3.865 1.00 95.56 100 PHE A CA 1
ATOM 782 C C . PHE A 1 100 ? 5.307 8.955 -5.180 1.00 95.56 100 PHE A C 1
ATOM 784 O O . PHE A 1 100 ? 4.111 9.145 -5.395 1.00 95.56 100 PHE A O 1
ATOM 791 N N . GLY A 1 101 ? 6.100 8.322 -6.039 1.00 96.00 101 GLY A N 1
ATOM 792 C CA . GLY A 1 101 ? 5.654 7.594 -7.218 1.00 96.00 101 GLY A CA 1
ATOM 793 C C . GLY A 1 101 ? 6.255 6.193 -7.213 1.00 96.00 101 GLY A C 1
ATOM 794 O O . GLY A 1 101 ? 7.464 6.037 -7.059 1.00 96.00 101 GLY A O 1
ATOM 795 N N . LEU A 1 102 ? 5.418 5.175 -7.370 1.00 97.31 102 LEU A N 1
ATOM 796 C CA . 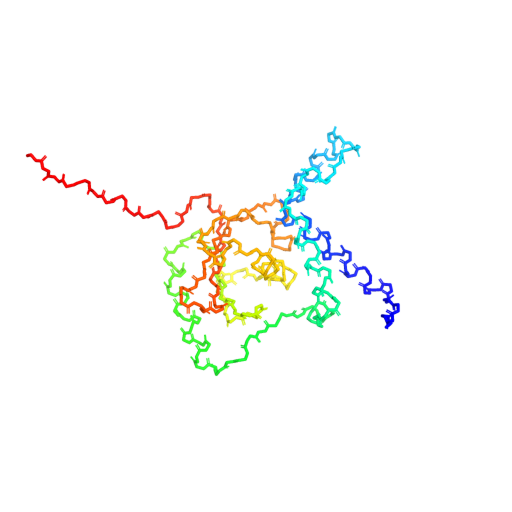LEU A 1 102 ? 5.815 3.774 -7.363 1.00 97.31 102 LEU A CA 1
ATOM 797 C C . LEU A 1 102 ? 5.385 3.132 -8.672 1.00 97.31 102 LEU A C 1
ATOM 799 O O . LEU A 1 102 ? 4.248 3.296 -9.105 1.00 97.31 102 LEU A O 1
ATOM 803 N N . LEU A 1 103 ? 6.285 2.370 -9.276 1.00 97.19 103 LEU A N 1
ATOM 804 C CA . LEU A 1 103 ? 5.941 1.437 -10.333 1.00 97.19 103 LEU A CA 1
ATOM 805 C C . LEU A 1 103 ? 6.030 0.032 -9.754 1.00 97.19 103 LEU A C 1
ATOM 807 O O . LEU A 1 103 ? 7.063 -0.357 -9.208 1.00 97.19 103 LEU A O 1
ATOM 811 N N . VAL A 1 104 ? 4.941 -0.712 -9.873 1.00 96.75 104 VAL A N 1
ATOM 812 C CA . VAL A 1 104 ? 4.778 -2.061 -9.335 1.00 96.75 104 VAL A CA 1
ATOM 813 C C . VAL A 1 104 ? 4.427 -2.989 -10.485 1.00 96.75 104 VAL A C 1
ATOM 815 O O . VAL A 1 104 ? 3.674 -2.605 -11.373 1.00 96.75 104 VAL A O 1
ATOM 818 N N . ALA A 1 105 ? 4.953 -4.205 -10.487 1.00 95.44 105 ALA A N 1
ATOM 819 C CA . ALA A 1 105 ? 4.533 -5.257 -11.404 1.00 95.44 105 ALA A CA 1
ATOM 820 C C . ALA A 1 105 ? 4.523 -6.581 -10.646 1.00 95.44 105 ALA A C 1
ATOM 822 O O . ALA A 1 105 ? 5.474 -6.871 -9.929 1.00 95.44 105 ALA A O 1
ATOM 823 N N . GLU A 1 106 ? 3.440 -7.352 -10.770 1.00 92.31 106 GLU A N 1
ATOM 824 C CA . GLU A 1 106 ? 3.317 -8.679 -10.137 1.00 92.31 106 GLU A CA 1
ATOM 825 C C . GLU A 1 106 ? 3.627 -8.672 -8.625 1.00 92.31 106 GLU A C 1
ATOM 827 O O . GLU A 1 106 ? 4.319 -9.543 -8.109 1.00 92.31 106 GLU A O 1
ATOM 832 N N . GLN A 1 107 ? 3.129 -7.658 -7.904 1.00 93.19 107 GLN A N 1
ATOM 833 C CA . GLN A 1 107 ? 3.394 -7.434 -6.468 1.00 93.19 107 GLN A CA 1
ATOM 834 C C . GLN A 1 107 ? 4.867 -7.160 -6.113 1.00 93.19 107 GLN A C 1
ATOM 836 O O . GLN A 1 107 ? 5.237 -7.152 -4.942 1.00 93.19 107 GLN A O 1
ATOM 841 N N . GLN A 1 108 ? 5.714 -6.885 -7.103 1.00 96.31 108 GLN A N 1
ATOM 842 C CA . GLN A 1 108 ? 7.108 -6.517 -6.905 1.00 96.31 108 GLN A CA 1
ATOM 843 C C . GLN A 1 108 ? 7.343 -5.049 -7.256 1.00 96.31 108 GLN A C 1
ATOM 845 O O . GLN A 1 108 ? 6.816 -4.515 -8.236 1.00 96.31 108 GLN A O 1
ATOM 850 N N . LEU A 1 109 ? 8.190 -4.392 -6.470 1.00 97.56 109 LEU A N 1
ATOM 851 C CA . LEU A 1 109 ? 8.597 -3.018 -6.712 1.00 97.56 109 LEU A CA 1
ATOM 852 C C . LEU A 1 109 ? 9.545 -2.948 -7.918 1.00 97.56 109 LEU A C 1
ATOM 854 O O . LEU A 1 109 ? 10.619 -3.555 -7.938 1.00 97.56 109 LEU A O 1
ATOM 858 N N . VAL A 1 110 ? 9.165 -2.172 -8.928 1.00 97.38 110 VAL A N 1
ATOM 859 C CA . VAL A 1 110 ? 9.994 -1.904 -10.110 1.00 97.38 110 VAL A CA 1
ATOM 860 C C . VAL A 1 110 ? 10.852 -0.666 -9.880 1.00 97.38 110 VAL A C 1
ATOM 862 O O . VAL A 1 110 ? 12.067 -0.699 -10.077 1.00 97.38 110 VAL A O 1
ATOM 865 N N . ALA A 1 111 ? 10.235 0.426 -9.442 1.00 96.69 111 ALA A N 1
ATOM 866 C CA . ALA A 1 111 ? 10.927 1.670 -9.138 1.00 96.69 111 ALA A CA 1
ATOM 867 C C . ALA A 1 111 ? 10.133 2.476 -8.108 1.00 96.69 111 ALA A C 1
ATOM 869 O O . ALA A 1 111 ? 8.902 2.457 -8.105 1.00 96.69 111 ALA A O 1
ATOM 870 N N . LEU A 1 112 ? 10.854 3.198 -7.256 1.00 95.81 112 LEU A N 1
ATOM 871 C CA . LEU A 1 112 ? 10.309 4.145 -6.292 1.00 95.81 112 LEU A CA 1
ATOM 872 C C . LEU A 1 112 ? 11.012 5.483 -6.505 1.00 95.81 112 LEU A C 1
ATOM 874 O O . LEU A 1 112 ? 12.239 5.564 -6.487 1.00 95.81 112 LEU A O 1
ATOM 878 N N . VAL A 1 113 ? 10.224 6.533 -6.689 1.00 95.00 113 VAL A N 1
ATOM 879 C CA . VAL A 1 113 ? 10.685 7.918 -6.733 1.00 95.00 113 VAL A CA 1
ATOM 880 C C . VAL A 1 113 ? 9.949 8.713 -5.669 1.00 95.00 113 VAL A C 1
ATOM 882 O O . VAL A 1 113 ? 8.799 8.429 -5.344 1.00 95.00 113 VAL A O 1
ATOM 885 N N . GLY A 1 114 ? 10.595 9.724 -5.111 1.00 88.69 114 GLY A N 1
ATOM 886 C CA . GLY A 1 114 ? 9.977 10.551 -4.089 1.00 88.69 114 GLY A CA 1
ATOM 887 C C . GLY A 1 114 ? 10.837 11.742 -3.723 1.00 88.69 114 GLY A C 1
ATOM 888 O O . GLY A 1 114 ? 11.947 11.929 -4.230 1.00 88.69 114 GLY A O 1
ATOM 889 N N . MET A 1 115 ? 10.309 12.565 -2.829 1.00 79.81 115 MET A N 1
ATOM 890 C CA . MET A 1 115 ? 11.049 13.680 -2.255 1.00 79.81 115 MET A CA 1
ATOM 891 C C . MET A 1 115 ? 12.239 13.155 -1.440 1.00 79.81 115 MET A C 1
ATOM 893 O O . MET A 1 115 ? 12.047 12.415 -0.484 1.00 79.81 115 MET A O 1
ATOM 897 N N . ARG A 1 116 ? 13.466 13.593 -1.760 1.00 71.69 116 ARG A N 1
ATOM 898 C CA . ARG A 1 116 ? 14.719 13.082 -1.153 1.00 71.69 116 ARG A CA 1
ATOM 899 C C . ARG A 1 116 ? 14.747 13.070 0.381 1.00 71.69 116 ARG A C 1
ATOM 901 O O . ARG A 1 116 ? 15.462 12.264 0.963 1.00 71.69 116 ARG A O 1
ATOM 908 N N . LYS A 1 117 ? 14.001 13.973 1.026 1.00 78.44 117 LYS A N 1
ATOM 909 C CA . LYS A 1 117 ? 13.914 14.084 2.490 1.00 78.44 117 LYS A CA 1
ATOM 910 C C . LYS A 1 117 ? 13.179 12.902 3.134 1.00 78.44 117 LYS A C 1
ATOM 912 O O . LYS A 1 117 ? 13.390 12.635 4.311 1.00 78.44 117 LYS A O 1
ATOM 917 N N . TYR A 1 118 ? 12.318 12.225 2.385 1.00 82.81 118 TYR A N 1
ATOM 918 C CA . TYR A 1 118 ? 11.429 11.205 2.911 1.00 82.81 118 TYR A CA 1
ATOM 919 C C . TYR A 1 118 ? 11.777 9.833 2.342 1.00 82.81 118 TYR A C 1
ATOM 921 O O . TYR A 1 118 ? 12.053 9.684 1.154 1.00 82.81 118 TYR A O 1
ATOM 929 N N . GLN A 1 119 ? 11.741 8.829 3.209 1.00 86.00 119 GLN A N 1
ATOM 930 C CA . GLN A 1 119 ? 11.919 7.425 2.861 1.00 86.00 119 GLN A CA 1
ATOM 931 C C . GLN A 1 119 ? 10.650 6.682 3.269 1.00 86.00 119 GLN A C 1
ATOM 933 O O . GLN A 1 119 ? 10.126 6.919 4.358 1.00 86.00 119 GLN A O 1
ATOM 938 N N . LEU A 1 120 ? 10.147 5.806 2.399 1.00 93.50 120 LEU A N 1
ATOM 939 C CA . LEU A 1 120 ? 9.021 4.942 2.741 1.00 93.50 120 LEU A CA 1
ATOM 940 C C . LEU A 1 120 ? 9.522 3.725 3.509 1.00 93.50 120 LEU A C 1
ATOM 942 O O . LEU A 1 120 ? 10.432 3.025 3.069 1.00 93.50 120 LEU A O 1
ATOM 946 N N . HIS A 1 121 ? 8.898 3.469 4.653 1.00 96.31 121 HIS A N 1
ATOM 947 C CA . HIS A 1 121 ? 9.171 2.283 5.450 1.00 96.31 121 HIS A CA 1
ATOM 948 C C . HIS A 1 121 ? 8.627 1.025 4.748 1.00 96.31 121 HIS A C 1
ATOM 950 O O . HIS A 1 121 ? 7.598 1.092 4.074 1.00 96.31 121 HIS A O 1
ATOM 956 N N . HIS A 1 122 ? 9.258 -0.140 4.946 1.00 96.44 122 HIS A N 1
ATOM 957 C CA . HIS A 1 122 ? 8.824 -1.393 4.301 1.00 96.44 122 HIS A CA 1
ATOM 958 C C . HIS A 1 122 ? 7.362 -1.751 4.616 1.00 96.44 122 HIS A C 1
ATOM 960 O O . HIS A 1 122 ? 6.648 -2.218 3.739 1.00 96.44 122 HIS A O 1
ATOM 966 N N . VAL A 1 123 ? 6.896 -1.469 5.841 1.00 97.94 123 VAL A N 1
ATOM 967 C CA . VAL A 1 123 ? 5.497 -1.705 6.247 1.00 97.94 123 VAL A CA 1
ATOM 968 C C . VAL A 1 123 ? 4.549 -0.924 5.342 1.00 97.94 123 VAL A C 1
ATOM 970 O O . VAL A 1 123 ? 3.646 -1.514 4.766 1.00 97.94 123 VAL A O 1
ATOM 973 N N . ASP A 1 124 ? 4.789 0.373 5.149 1.00 97.94 124 ASP A N 1
ATOM 974 C CA . ASP A 1 124 ? 3.949 1.212 4.291 1.00 97.94 124 ASP A CA 1
ATOM 975 C C . ASP A 1 124 ? 4.007 0.751 2.826 1.00 97.94 124 ASP A C 1
ATOM 977 O O . ASP A 1 124 ? 2.990 0.760 2.135 1.00 97.94 124 ASP A O 1
ATOM 981 N N . LEU A 1 125 ? 5.170 0.281 2.358 1.00 97.75 125 LEU A N 1
ATOM 982 C CA . LEU A 1 125 ? 5.301 -0.322 1.029 1.00 97.75 125 LEU A CA 1
ATOM 983 C C . LEU A 1 125 ? 4.467 -1.601 0.898 1.00 97.75 125 LEU A C 1
ATOM 985 O O . LEU A 1 125 ? 3.763 -1.753 -0.095 1.00 97.75 125 LEU A O 1
ATOM 989 N N . HIS A 1 126 ? 4.477 -2.488 1.893 1.00 98.00 126 HIS A N 1
ATOM 990 C CA . HIS A 1 126 ? 3.637 -3.689 1.889 1.00 98.00 126 HIS A CA 1
ATOM 991 C C . HIS A 1 126 ? 2.148 -3.352 1.877 1.00 98.00 126 HIS A C 1
ATOM 993 O O . HIS A 1 126 ? 1.401 -3.971 1.126 1.00 98.00 126 HIS A O 1
ATOM 999 N N . LEU A 1 127 ? 1.716 -2.337 2.632 1.00 98.19 127 LEU A N 1
ATOM 1000 C CA . LEU A 1 127 ? 0.321 -1.887 2.622 1.00 98.19 127 LEU A CA 1
ATOM 1001 C C . LEU A 1 127 ? -0.091 -1.339 1.249 1.00 98.19 127 LEU A C 1
ATOM 1003 O O . LEU A 1 127 ? -1.184 -1.638 0.774 1.00 98.19 127 LEU A O 1
ATOM 1007 N N . LEU A 1 128 ? 0.785 -0.584 0.580 1.00 97.94 128 LEU A N 1
ATOM 1008 C CA . LEU A 1 128 ? 0.541 -0.076 -0.775 1.00 97.94 128 LEU A CA 1
ATOM 1009 C C . LEU A 1 128 ? 0.495 -1.195 -1.822 1.00 97.94 128 LEU A C 1
ATOM 1011 O O . LEU A 1 128 ? -0.360 -1.171 -2.706 1.00 97.94 128 LEU A O 1
ATOM 1015 N N . LEU A 1 129 ? 1.393 -2.179 -1.726 1.00 97.38 129 LEU A N 1
ATOM 1016 C CA . LEU A 1 129 ? 1.389 -3.354 -2.602 1.00 97.38 129 LEU A CA 1
ATOM 1017 C C . LEU A 1 129 ? 0.125 -4.195 -2.386 1.00 97.38 129 LEU A C 1
ATOM 1019 O O . LEU A 1 129 ? -0.516 -4.596 -3.355 1.00 97.38 129 LEU A O 1
ATOM 1023 N N . ASN A 1 130 ? -0.277 -4.395 -1.130 1.00 97.44 130 ASN A N 1
ATOM 1024 C CA . ASN A 1 130 ? -1.496 -5.112 -0.775 1.00 97.44 130 ASN A CA 1
ATOM 1025 C C . ASN A 1 130 ? -2.757 -4.374 -1.256 1.00 97.44 130 ASN A C 1
ATOM 1027 O O . ASN A 1 130 ? -3.658 -4.999 -1.808 1.00 97.44 130 ASN A O 1
ATOM 1031 N N . LEU A 1 131 ? -2.796 -3.040 -1.136 1.00 96.56 131 LEU A N 1
ATOM 1032 C CA . LEU A 1 131 ? -3.898 -2.202 -1.622 1.00 96.56 131 LEU A CA 1
ATOM 1033 C C . LEU A 1 131 ? -4.203 -2.458 -3.103 1.00 96.56 131 LEU A C 1
ATOM 1035 O O . LEU A 1 131 ? -5.372 -2.602 -3.472 1.00 96.56 131 LEU A O 1
ATOM 1039 N N . VAL A 1 132 ? -3.167 -2.510 -3.946 1.00 95.12 132 VAL A N 1
ATOM 1040 C CA . VAL A 1 132 ? -3.335 -2.755 -5.387 1.00 95.12 132 VAL A CA 1
ATOM 1041 C C . VAL A 1 132 ? -3.521 -4.230 -5.713 1.00 95.12 132 VAL A C 1
ATOM 1043 O O . VAL A 1 132 ? -4.276 -4.554 -6.623 1.00 95.12 132 VAL A O 1
ATOM 1046 N N . HIS A 1 133 ? -2.896 -5.129 -4.951 1.00 94.19 133 HIS A N 1
ATOM 1047 C CA . HIS A 1 133 ? -3.069 -6.567 -5.130 1.00 94.19 133 HIS A CA 1
ATOM 1048 C C . HIS A 1 133 ? -4.514 -7.006 -4.870 1.00 94.19 133 HIS A C 1
ATOM 1050 O O . HIS A 1 133 ? -5.106 -7.689 -5.701 1.00 94.19 133 HIS A O 1
ATOM 1056 N N . ALA A 1 134 ? -5.090 -6.559 -3.756 1.00 94.56 134 ALA A N 1
ATOM 1057 C CA . ALA A 1 134 ? -6.413 -6.955 -3.289 1.00 94.56 134 ALA A CA 1
ATOM 1058 C C . ALA A 1 134 ? -7.560 -6.107 -3.875 1.00 94.56 134 ALA A C 1
ATOM 1060 O O . ALA A 1 134 ? -8.700 -6.208 -3.421 1.00 94.56 134 ALA A O 1
ATOM 1061 N N . SER A 1 135 ? -7.296 -5.240 -4.859 1.00 91.50 135 SER A N 1
ATOM 1062 C CA . SER A 1 135 ? -8.314 -4.384 -5.487 1.00 91.50 135 SER A CA 1
ATOM 1063 C C . SER A 1 135 ? -8.413 -4.626 -6.990 1.00 91.50 135 SER A C 1
ATOM 1065 O O . SER A 1 135 ? -7.802 -3.926 -7.794 1.00 91.50 135 SER A O 1
ATOM 1067 N N . GLU A 1 136 ? -9.266 -5.573 -7.381 1.00 86.00 136 GLU A N 1
ATOM 1068 C CA . GLU A 1 136 ? -9.527 -5.886 -8.794 1.00 86.00 136 GLU A CA 1
ATOM 1069 C C . GLU A 1 136 ? -10.067 -4.686 -9.589 1.00 86.00 136 GLU A C 1
ATOM 1071 O O . GLU A 1 136 ? -9.718 -4.507 -10.754 1.00 86.00 136 GLU A O 1
ATOM 1076 N N . SER A 1 137 ? -10.845 -3.806 -8.951 1.00 86.31 137 SER A N 1
ATOM 1077 C CA . SER A 1 137 ? -11.418 -2.615 -9.595 1.00 86.31 137 SER A CA 1
ATOM 1078 C C . SER A 1 137 ? -10.366 -1.671 -10.182 1.00 86.31 137 SER A C 1
ATOM 1080 O O . SER A 1 137 ? -10.633 -1.006 -11.182 1.00 86.31 137 SER A O 1
ATOM 1082 N N . PHE A 1 138 ? -9.164 -1.622 -9.596 1.00 86.44 138 PHE A N 1
ATOM 1083 C CA . PHE A 1 138 ? -8.081 -0.777 -10.103 1.00 86.44 138 PHE A CA 1
ATOM 1084 C C . PHE A 1 138 ? -7.498 -1.294 -11.418 1.00 86.44 138 PHE A C 1
ATOM 1086 O O . PHE A 1 138 ? -6.974 -0.509 -12.202 1.00 86.44 138 PHE A O 1
ATOM 1093 N N . LYS A 1 139 ? -7.612 -2.597 -11.701 1.00 84.81 139 LYS A N 1
ATOM 1094 C CA . LYS A 1 139 ? -7.109 -3.179 -12.955 1.00 84.81 139 LYS A CA 1
ATOM 1095 C C . LYS A 1 139 ? -7.950 -2.766 -14.160 1.00 84.81 139 LYS A C 1
ATOM 1097 O O . LYS A 1 139 ? -7.449 -2.755 -15.280 1.00 84.81 139 LYS A O 1
ATOM 1102 N N . THR A 1 140 ? -9.221 -2.439 -13.933 1.00 83.69 140 THR A N 1
ATOM 1103 C CA . THR A 1 140 ? -10.178 -2.078 -14.988 1.00 83.69 140 THR A CA 1
ATOM 1104 C C . THR A 1 140 ? -10.388 -0.575 -15.134 1.00 83.69 140 THR A C 1
ATOM 1106 O O . THR A 1 140 ? -10.867 -0.139 -16.178 1.00 83.69 140 THR A O 1
ATOM 1109 N N . ALA A 1 141 ? -10.064 0.218 -14.110 1.00 84.00 141 ALA A N 1
ATOM 1110 C CA . ALA A 1 141 ? -10.274 1.660 -14.115 1.00 84.00 141 ALA A CA 1
ATOM 1111 C C . ALA A 1 141 ? -9.222 2.388 -13.273 1.00 84.00 141 ALA A C 1
ATOM 1113 O O . ALA A 1 141 ? -8.862 1.938 -12.184 1.00 84.00 141 ALA A O 1
ATOM 1114 N N . GLU A 1 142 ? -8.785 3.552 -13.756 1.00 87.50 142 GLU A N 1
ATOM 1115 C CA . GLU A 1 142 ? -7.987 4.471 -12.948 1.00 87.50 142 GLU A CA 1
ATOM 1116 C C . GLU A 1 142 ? -8.816 4.990 -11.773 1.00 87.50 142 GLU A C 1
ATOM 1118 O O . GLU A 1 142 ? -9.993 5.333 -11.923 1.00 87.50 142 GLU A O 1
ATOM 1123 N N . ALA A 1 143 ? -8.202 5.053 -10.594 1.00 89.62 143 ALA A N 1
ATOM 1124 C CA . ALA A 1 143 ? -8.906 5.426 -9.378 1.00 89.62 143 ALA A CA 1
ATOM 1125 C C . ALA A 1 143 ? -8.049 6.280 -8.449 1.00 89.62 143 ALA A C 1
ATOM 1127 O O . ALA A 1 143 ? -6.830 6.126 -8.364 1.00 89.62 143 ALA A O 1
ATOM 1128 N N . TRP A 1 144 ? -8.732 7.144 -7.700 1.00 92.06 144 TRP A N 1
ATOM 1129 C CA . TRP A 1 144 ? -8.177 7.868 -6.566 1.00 92.06 144 TRP A CA 1
ATOM 1130 C C . TRP A 1 144 ? -8.783 7.316 -5.282 1.00 92.06 144 TRP A C 1
ATOM 1132 O O . TRP A 1 144 ? -10.003 7.309 -5.127 1.00 92.06 144 TRP A O 1
ATOM 1142 N N . THR A 1 145 ? -7.938 6.882 -4.352 1.00 92.88 145 THR A N 1
ATOM 1143 C CA . THR A 1 145 ? -8.367 6.374 -3.045 1.00 92.88 145 THR A CA 1
ATOM 1144 C C . THR A 1 145 ? -7.581 7.048 -1.924 1.00 92.88 145 THR A C 1
ATOM 1146 O O . THR A 1 145 ? -6.375 7.265 -2.071 1.00 92.88 145 THR A O 1
ATOM 1149 N N . PRO A 1 146 ? -8.217 7.412 -0.798 1.00 94.94 146 PRO A N 1
ATOM 1150 C CA . PRO A 1 146 ? -7.469 7.776 0.395 1.00 94.94 146 PRO A CA 1
ATOM 1151 C C . PRO A 1 146 ? -6.690 6.556 0.907 1.00 94.94 146 PRO A C 1
ATOM 1153 O O . PRO A 1 146 ? -7.183 5.429 0.851 1.00 94.94 146 PRO A O 1
ATOM 1156 N N . VAL A 1 147 ? -5.475 6.784 1.397 1.00 96.38 147 VAL A N 1
ATOM 1157 C CA . VAL A 1 147 ? -4.658 5.778 2.082 1.00 96.38 147 VAL A CA 1
ATOM 1158 C C . VAL A 1 147 ? -3.813 6.452 3.155 1.00 96.38 147 VAL A C 1
ATOM 1160 O O . VAL A 1 147 ? -3.188 7.486 2.916 1.00 96.38 147 VAL A O 1
ATOM 1163 N N . CYS A 1 148 ? -3.830 5.911 4.365 1.00 97.56 148 CYS A N 1
ATOM 1164 C CA . CYS A 1 148 ? -2.927 6.335 5.425 1.00 97.56 148 CYS A CA 1
ATOM 1165 C C . CYS A 1 148 ? -1.679 5.450 5.397 1.00 97.56 148 CYS A C 1
ATOM 1167 O O . CYS A 1 148 ? -1.755 4.255 5.113 1.00 97.56 148 CYS A O 1
ATOM 1169 N N . LEU A 1 149 ? -0.523 6.053 5.660 1.00 97.50 149 LEU A N 1
ATOM 1170 C CA . LEU A 1 149 ? 0.765 5.374 5.715 1.00 97.50 149 LEU A CA 1
ATOM 1171 C C . LEU A 1 149 ? 1.275 5.434 7.159 1.00 97.50 149 LEU A C 1
ATOM 1173 O O . LEU A 1 149 ? 1.860 6.447 7.546 1.00 97.50 149 LEU A O 1
ATOM 1177 N N . PRO A 1 150 ? 1.026 4.402 7.984 1.00 97.31 150 PRO A N 1
ATOM 1178 C CA . PRO A 1 150 ? 1.222 4.479 9.430 1.00 97.31 150 PRO A CA 1
ATOM 1179 C C . PRO A 1 150 ? 2.652 4.779 9.879 1.00 97.31 150 PRO A C 1
ATOM 1181 O O . PRO A 1 150 ? 2.839 5.302 10.978 1.00 97.31 150 PRO A O 1
ATOM 1184 N N . LYS A 1 151 ? 3.670 4.426 9.083 1.00 96.75 151 LYS A N 1
ATOM 1185 C CA . LYS A 1 151 ? 5.072 4.730 9.416 1.00 96.75 151 LYS A CA 1
ATOM 1186 C C . LYS A 1 151 ? 5.535 6.081 8.876 1.00 96.75 151 LYS A C 1
ATOM 1188 O O . LYS A 1 151 ? 6.507 6.620 9.399 1.00 96.75 151 LYS A O 1
ATOM 1193 N N . PHE A 1 152 ? 4.854 6.628 7.874 1.00 95.12 152 PHE A N 1
ATOM 1194 C CA . PHE A 1 152 ? 5.117 7.955 7.326 1.00 95.12 152 PHE A CA 1
ATOM 1195 C C . PHE A 1 152 ? 4.373 9.060 8.093 1.00 95.12 152 PHE A C 1
ATOM 1197 O O . PHE A 1 152 ? 5.004 9.988 8.593 1.00 95.12 152 PHE A O 1
ATOM 1204 N N . ASP A 1 153 ? 3.048 8.951 8.201 1.00 95.00 153 ASP A N 1
ATOM 1205 C CA . ASP A 1 153 ? 2.183 9.830 8.992 1.00 95.00 153 ASP A CA 1
ATOM 1206 C C . ASP A 1 153 ? 0.898 9.069 9.382 1.00 95.00 153 ASP A C 1
ATOM 1208 O O . ASP A 1 153 ? -0.031 8.961 8.573 1.00 95.00 153 ASP A O 1
ATOM 1212 N N . PRO A 1 154 ? 0.807 8.543 10.618 1.00 96.38 154 PRO A N 1
ATOM 1213 C CA . PRO A 1 154 ? -0.360 7.787 11.067 1.00 96.38 154 PRO A CA 1
ATOM 1214 C C . PRO A 1 154 ? -1.598 8.664 11.299 1.00 96.38 154 PRO A C 1
ATOM 1216 O O . PRO A 1 154 ? -2.690 8.132 11.495 1.00 96.38 154 PRO A O 1
ATOM 1219 N N . SER A 1 155 ? -1.461 9.993 11.312 1.00 95.94 155 SER A N 1
ATOM 1220 C CA . SER A 1 155 ? -2.555 10.914 11.635 1.00 95.94 155 SER A CA 1
ATOM 1221 C C . SER A 1 155 ? -3.330 11.388 10.408 1.00 95.94 155 SER A C 1
ATOM 1223 O O . SER A 1 155 ? -4.436 11.918 10.564 1.00 95.94 155 SER A O 1
ATOM 1225 N N . GLY A 1 156 ? -2.771 11.215 9.209 1.00 93.75 156 GLY A N 1
ATOM 1226 C CA . GLY A 1 156 ? -3.281 11.792 7.971 1.00 93.75 156 GLY A CA 1
ATOM 1227 C C . GLY A 1 156 ? -3.500 10.776 6.854 1.00 93.75 156 GLY A C 1
ATOM 1228 O O . GLY A 1 156 ? -2.947 9.678 6.847 1.00 93.75 156 GLY A O 1
ATOM 1229 N N . PHE A 1 157 ? -4.311 11.180 5.876 1.00 94.94 157 PHE A N 1
ATOM 1230 C CA . PHE A 1 157 ? -4.429 10.478 4.603 1.00 94.94 157 PHE A CA 1
ATOM 1231 C C . PHE A 1 157 ? -3.556 11.141 3.545 1.00 94.94 157 PHE A C 1
ATOM 1233 O O . PHE A 1 157 ? -3.526 12.367 3.424 1.00 94.94 157 PHE A O 1
ATOM 1240 N N . LEU A 1 158 ? -2.935 10.304 2.725 1.00 95.00 158 LEU A N 1
ATOM 1241 C CA . LEU A 1 158 ? -2.533 10.648 1.372 1.00 95.00 158 LEU A CA 1
ATOM 1242 C C . LEU A 1 158 ? -3.633 10.214 0.398 1.00 95.00 158 LEU A C 1
ATOM 1244 O O . LEU A 1 158 ? -4.468 9.363 0.704 1.00 95.00 158 LEU A O 1
ATOM 1248 N N . HIS A 1 159 ? -3.609 10.780 -0.800 1.00 94.69 159 HIS A N 1
ATOM 1249 C CA . HIS A 1 159 ? -4.413 10.328 -1.923 1.00 94.69 159 HIS A CA 1
ATOM 1250 C C . HIS A 1 159 ? -3.536 9.508 -2.860 1.00 94.69 159 HIS A C 1
ATOM 1252 O O . HIS A 1 159 ? -2.552 10.014 -3.402 1.00 94.69 159 HIS A O 1
ATOM 1258 N N . ALA A 1 160 ? -3.896 8.238 -3.026 1.00 95.62 160 ALA A N 1
ATOM 1259 C CA . ALA A 1 160 ? -3.267 7.328 -3.962 1.00 95.62 160 ALA A CA 1
ATOM 1260 C C . ALA A 1 160 ? -4.040 7.323 -5.277 1.00 95.62 160 ALA A C 1
ATOM 1262 O O . ALA A 1 160 ? -5.207 6.937 -5.317 1.00 95.62 160 ALA A O 1
ATOM 1263 N N . HIS A 1 161 ? -3.371 7.726 -6.349 1.00 94.38 161 HIS A N 1
ATOM 1264 C CA . HIS A 1 161 ? -3.795 7.426 -7.707 1.00 94.38 161 HIS A CA 1
ATOM 1265 C C . HIS A 1 161 ? -3.250 6.068 -8.111 1.00 94.38 161 HIS A C 1
ATOM 1267 O O . HIS A 1 161 ? -2.043 5.846 -7.994 1.00 94.38 161 HIS A O 1
ATOM 1273 N N . VAL A 1 162 ? -4.113 5.198 -8.617 1.00 94.69 162 VAL A N 1
ATOM 1274 C CA . VAL A 1 162 ? -3.755 3.864 -9.095 1.00 94.69 162 VAL A CA 1
ATOM 1275 C C . VAL A 1 162 ? -4.150 3.757 -10.562 1.00 94.69 162 VAL A C 1
ATOM 1277 O O . VAL A 1 162 ? -5.307 3.990 -10.907 1.00 94.69 162 VAL A O 1
ATOM 1280 N N . SER A 1 163 ? -3.189 3.412 -11.419 1.00 92.88 163 SER A N 1
ATOM 1281 C CA . SER A 1 163 ? -3.406 3.232 -12.857 1.00 92.88 163 SER A CA 1
ATOM 1282 C C . SER A 1 163 ? -2.616 2.035 -13.376 1.00 92.88 163 SER A C 1
ATOM 1284 O O . SER A 1 163 ? -1.401 1.941 -13.180 1.00 92.88 163 SER A O 1
ATOM 1286 N N . TYR A 1 164 ? -3.306 1.113 -14.043 1.00 91.81 164 TYR A N 1
ATOM 1287 C CA . TYR A 1 164 ? -2.689 0.001 -14.757 1.00 91.81 164 TYR A CA 1
ATOM 1288 C C . TYR A 1 164 ? -2.493 0.371 -16.221 1.00 91.81 164 TYR A C 1
ATOM 1290 O O . TYR A 1 164 ? -3.368 0.951 -16.864 1.00 91.81 164 TYR A O 1
ATOM 1298 N N . ARG A 1 165 ? -1.340 -0.000 -16.783 1.00 78.44 165 ARG A N 1
ATOM 1299 C CA . ARG A 1 165 ? -1.095 0.219 -18.210 1.00 78.44 165 ARG A CA 1
ATOM 1300 C C . ARG A 1 165 ? -1.982 -0.737 -19.016 1.00 78.44 165 ARG A C 1
ATOM 1302 O O . ARG A 1 165 ? -1.926 -1.945 -18.804 1.00 78.44 165 ARG A O 1
ATOM 1309 N N . GLY A 1 166 ? -2.787 -0.197 -19.933 1.00 73.88 166 GLY A N 1
ATOM 1310 C CA . GLY A 1 166 ? -3.705 -0.984 -20.764 1.00 73.88 166 GLY A CA 1
ATOM 1311 C C . GLY A 1 166 ? -3.019 -2.105 -21.563 1.00 73.88 166 GLY A C 1
ATOM 1312 O O . GLY A 1 166 ? -1.801 -2.102 -21.753 1.00 73.88 166 GLY A O 1
ATOM 1313 N N . GLY A 1 167 ? -3.816 -3.066 -22.042 1.00 72.88 167 GLY A N 1
ATOM 1314 C CA . GLY A 1 167 ? -3.334 -4.183 -22.869 1.00 72.88 167 GLY A CA 1
ATOM 1315 C C . GLY A 1 167 ? -2.828 -5.402 -22.089 1.00 72.88 167 GLY A C 1
ATOM 1316 O O . GLY A 1 167 ? -1.926 -6.086 -22.558 1.00 72.88 167 GLY A O 1
ATOM 1317 N N . GLY A 1 168 ? -3.368 -5.665 -20.892 1.00 77.88 168 GLY A N 1
ATOM 1318 C CA . GLY A 1 168 ? -3.029 -6.856 -20.095 1.00 77.88 168 GLY A CA 1
ATOM 1319 C C . GLY A 1 168 ? -1.671 -6.795 -19.384 1.00 77.88 168 GLY A C 1
ATOM 1320 O O . GLY A 1 168 ? -1.204 -7.798 -18.855 1.00 77.88 168 GLY A O 1
ATOM 1321 N N . SER A 1 169 ? -1.026 -5.627 -19.358 1.00 85.88 169 SER A N 1
ATOM 1322 C CA . SER A 1 169 ? 0.248 -5.432 -18.666 1.00 85.88 169 SER A CA 1
ATOM 1323 C C . SER A 1 169 ? 0.055 -5.502 -17.140 1.00 85.88 169 SER A C 1
ATOM 1325 O O . SER A 1 169 ? -0.772 -4.762 -16.608 1.00 85.88 169 SER A O 1
ATOM 1327 N N . PRO A 1 170 ? 0.864 -6.286 -16.399 1.00 89.62 170 PRO A N 1
ATOM 1328 C CA . PRO A 1 170 ? 0.773 -6.370 -14.937 1.00 89.62 170 PRO A CA 1
ATOM 1329 C C . PRO A 1 170 ? 1.346 -5.133 -14.222 1.00 89.62 170 PRO A C 1
ATOM 1331 O O . PRO A 1 170 ? 1.341 -5.069 -12.993 1.00 89.62 170 PRO A O 1
ATOM 1334 N N . ALA A 1 171 ? 1.880 -4.168 -14.979 1.00 93.50 171 ALA A N 1
ATOM 1335 C CA . ALA A 1 171 ? 2.466 -2.945 -14.451 1.00 93.50 171 ALA A CA 1
ATOM 1336 C C . ALA A 1 171 ? 1.401 -1.935 -13.985 1.00 93.50 171 ALA A C 1
ATOM 1338 O O . ALA A 1 171 ? 0.544 -1.509 -14.764 1.00 93.50 171 ALA A O 1
ATOM 1339 N N . CYS A 1 172 ? 1.544 -1.501 -12.737 1.00 95.06 172 CYS A N 1
ATOM 1340 C CA . CYS A 1 172 ? 0.712 -0.538 -12.038 1.00 95.06 172 CYS A CA 1
ATOM 1341 C C . CYS A 1 172 ? 1.552 0.665 -11.595 1.00 95.06 172 CYS A C 1
ATOM 1343 O O . CYS A 1 172 ? 2.571 0.510 -10.917 1.00 95.06 172 CYS A O 1
ATOM 1345 N N . LEU A 1 173 ? 1.106 1.867 -11.944 1.00 95.25 173 LEU A N 1
ATOM 1346 C CA . LEU A 1 173 ? 1.639 3.126 -11.441 1.00 95.25 173 LEU A CA 1
ATOM 1347 C C . LEU A 1 173 ? 0.808 3.575 -10.233 1.00 95.25 173 LEU A C 1
ATOM 1349 O O . LEU A 1 173 ? -0.404 3.750 -10.349 1.00 95.25 173 LEU A O 1
ATOM 1353 N N . LEU A 1 174 ? 1.466 3.786 -9.091 1.00 96.00 174 LEU A N 1
ATOM 1354 C CA . LEU A 1 174 ? 0.875 4.408 -7.908 1.00 96.00 174 LEU A CA 1
ATOM 1355 C C . LEU A 1 174 ? 1.504 5.782 -7.693 1.00 96.00 174 LEU A C 1
ATOM 1357 O O . LEU A 1 174 ? 2.726 5.901 -7.606 1.00 96.00 174 LEU A O 1
ATOM 1361 N N . LEU A 1 175 ? 0.683 6.818 -7.554 1.00 95.31 175 LEU A N 1
ATOM 1362 C CA . LEU A 1 175 ? 1.136 8.175 -7.245 1.00 95.31 175 LEU A CA 1
ATOM 1363 C C . LEU A 1 175 ? 0.490 8.634 -5.941 1.00 95.31 175 LEU A C 1
ATOM 1365 O O . LEU A 1 175 ? -0.731 8.629 -5.826 1.00 95.31 175 LEU A O 1
ATOM 1369 N N . LEU A 1 176 ? 1.304 9.033 -4.966 1.00 95.38 176 LEU A N 1
ATOM 1370 C CA . LEU A 1 176 ? 0.849 9.470 -3.648 1.00 95.38 176 LEU A CA 1
ATOM 1371 C C . LEU A 1 176 ? 0.997 10.980 -3.513 1.00 95.38 176 LEU A C 1
ATOM 1373 O O . LEU A 1 176 ? 2.090 11.521 -3.692 1.00 95.38 176 LEU A O 1
ATOM 1377 N N . THR A 1 177 ? -0.084 11.666 -3.159 1.00 93.00 177 THR A N 1
ATOM 1378 C CA . THR A 1 177 ? -0.106 13.122 -2.984 1.00 93.00 177 THR A CA 1
ATOM 1379 C C . THR A 1 177 ? -0.851 13.528 -1.716 1.00 93.00 177 THR A C 1
ATOM 1381 O O . THR A 1 177 ? -1.717 12.808 -1.231 1.00 93.00 177 THR A O 1
ATOM 1384 N N . VAL A 1 178 ? -0.508 14.696 -1.174 1.00 88.75 178 VAL A N 1
ATOM 1385 C CA . VAL A 1 178 ? -1.243 15.334 -0.067 1.00 88.75 178 VAL A CA 1
ATOM 1386 C C . VAL A 1 178 ? -2.496 16.078 -0.540 1.00 88.75 178 VAL A C 1
ATOM 1388 O O . VAL A 1 178 ? -3.317 16.491 0.276 1.00 88.75 178 VAL A O 1
ATOM 1391 N N . ASP A 1 179 ? -2.649 16.279 -1.851 1.00 81.19 179 ASP A N 1
ATOM 1392 C CA . ASP A 1 179 ? -3.766 17.026 -2.413 1.00 81.19 179 ASP A CA 1
ATOM 1393 C C . ASP A 1 179 ? -4.993 16.148 -2.646 1.00 81.19 179 ASP A C 1
ATOM 1395 O O . ASP A 1 179 ? -4.916 15.065 -3.217 1.00 81.19 179 ASP A O 1
ATOM 1399 N N . ARG A 1 180 ? -6.160 16.680 -2.276 1.00 63.88 180 ARG A N 1
ATOM 1400 C CA . ARG A 1 180 ? -7.470 16.082 -2.577 1.00 63.88 180 ARG A CA 1
ATOM 1401 C C . ARG A 1 180 ? -7.876 16.219 -4.048 1.00 63.88 180 ARG A C 1
ATOM 1403 O O . ARG A 1 180 ? -8.829 15.573 -4.471 1.00 63.88 180 ARG A O 1
ATOM 1410 N N . VAL A 1 181 ? -7.209 17.096 -4.803 1.00 58.84 181 VAL A N 1
ATOM 1411 C CA . VAL A 1 181 ? -7.563 17.418 -6.192 1.00 58.84 181 VAL A CA 1
ATOM 1412 C C . VAL A 1 181 ? -6.787 16.497 -7.138 1.00 58.84 181 VAL A C 1
ATOM 1414 O O . VAL A 1 181 ? -5.561 16.432 -7.025 1.00 58.84 181 VAL A O 1
ATOM 1417 N N . PRO A 1 182 ? -7.453 15.805 -8.081 1.00 56.31 182 PRO A N 1
ATOM 1418 C CA . PRO A 1 182 ? -6.773 14.919 -9.013 1.00 56.31 182 PRO A CA 1
ATOM 1419 C C . PRO A 1 182 ? -5.747 15.700 -9.845 1.00 56.31 182 PRO A C 1
ATOM 1421 O O . PRO A 1 182 ? -6.083 16.659 -10.543 1.00 56.31 182 PRO A O 1
ATOM 1424 N N . LEU A 1 183 ? -4.485 15.256 -9.783 1.00 54.50 183 LEU A N 1
ATOM 1425 C CA . LEU A 1 183 ? -3.350 15.827 -10.530 1.00 54.50 183 LEU A CA 1
ATOM 1426 C C . LEU A 1 183 ? -3.582 15.826 -12.052 1.00 54.50 183 LEU A C 1
ATOM 1428 O O . LEU A 1 183 ? -2.977 16.621 -12.770 1.00 54.50 183 LEU A O 1
ATOM 1432 N N . PHE A 1 184 ? -4.476 14.950 -12.515 1.00 53.19 184 PHE A N 1
ATOM 1433 C CA . PHE A 1 184 ? -4.894 14.775 -13.899 1.00 53.19 184 PHE A CA 1
ATOM 1434 C C . PHE A 1 184 ? -6.384 15.084 -14.012 1.00 53.19 184 PHE A C 1
ATOM 1436 O O . PHE A 1 184 ? -7.218 14.208 -14.214 1.00 53.19 184 PHE A O 1
ATOM 1443 N N . SER A 1 185 ? -6.742 16.352 -13.837 1.00 40.19 185 SER A N 1
ATOM 1444 C CA . SER A 1 185 ? -8.009 16.816 -14.396 1.00 40.19 185 SER A CA 1
ATOM 1445 C C . SER A 1 185 ? -7.805 16.843 -15.916 1.00 40.19 185 SER A C 1
ATOM 1447 O O . SER A 1 185 ? -6.887 17.549 -16.346 1.00 40.19 185 SER A O 1
ATOM 1449 N N . PRO A 1 186 ? -8.569 16.106 -16.750 1.00 38.09 186 PRO A N 1
ATOM 1450 C CA . PRO A 1 186 ? -8.535 16.365 -18.181 1.00 38.09 186 PRO A CA 1
ATOM 1451 C C . PRO A 1 186 ? -8.905 17.837 -18.340 1.00 38.09 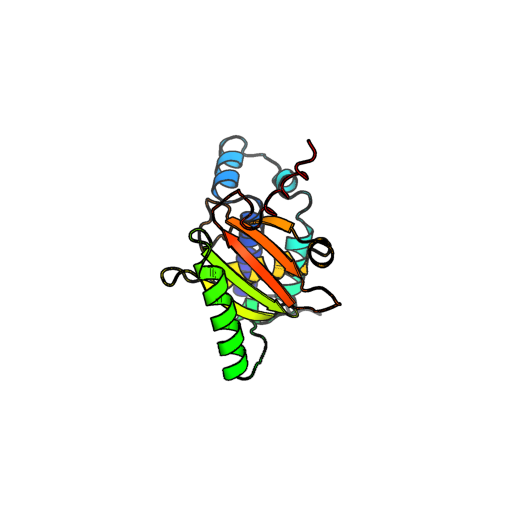186 PRO A C 1
ATOM 1453 O O . PRO A 1 186 ? -9.942 18.281 -17.840 1.00 38.09 186 PRO A O 1
ATOM 1456 N N . SER A 1 187 ? -8.012 18.623 -18.941 1.00 37.53 187 SER A N 1
ATOM 1457 C CA . SER A 1 187 ? -8.323 19.990 -19.338 1.00 37.53 187 SER A CA 1
ATOM 1458 C C . SER A 1 187 ? -9.668 19.939 -20.045 1.00 37.53 187 SER A C 1
ATOM 1460 O O . SER A 1 187 ? -9.788 19.223 -21.040 1.00 37.53 187 SER A O 1
ATOM 1462 N N . ARG A 1 188 ? -10.682 20.620 -19.492 1.00 34.72 188 ARG A N 1
ATOM 1463 C CA . ARG A 1 188 ? -11.976 20.806 -20.150 1.00 34.72 188 ARG A CA 1
ATOM 1464 C C . ARG A 1 188 ? -11.678 21.146 -21.604 1.00 34.72 188 ARG A C 1
ATOM 1466 O O . ARG A 1 188 ? -11.074 22.186 -21.860 1.00 34.72 188 ARG A O 1
ATOM 1473 N N . ALA A 1 189 ? -12.040 20.249 -22.518 1.00 39.75 189 ALA A N 1
ATOM 1474 C CA . ALA A 1 189 ? -12.111 20.595 -23.921 1.00 39.75 189 ALA A CA 1
ATOM 1475 C C . ALA A 1 189 ? -12.999 21.838 -23.985 1.0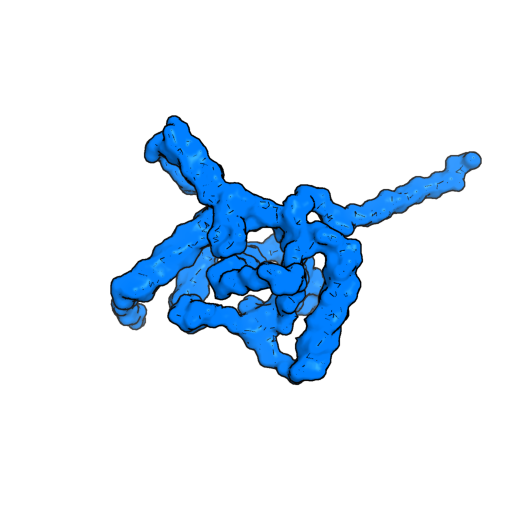0 39.75 189 ALA A C 1
ATOM 1477 O O . ALA A 1 189 ? -14.134 21.822 -23.498 1.00 39.75 189 ALA A O 1
ATOM 1478 N N . SER A 1 190 ? -12.434 22.943 -24.461 1.00 34.78 190 SER A N 1
ATOM 1479 C CA . SER A 1 190 ? -13.199 24.126 -24.818 1.00 34.78 190 SER A CA 1
ATOM 1480 C C . SER A 1 190 ? -14.347 23.657 -25.716 1.00 34.78 190 SER A C 1
ATOM 1482 O O . SER A 1 190 ? -14.088 22.880 -26.640 1.00 34.78 190 SER A O 1
ATOM 1484 N N . PRO A 1 191 ? -15.604 24.064 -25.464 1.00 40.34 191 PRO A N 1
ATOM 1485 C CA . PRO A 1 191 ? -16.650 23.818 -26.443 1.00 40.34 191 PRO A CA 1
ATOM 1486 C C . PRO A 1 191 ? -16.234 24.469 -27.773 1.00 40.34 191 PRO A C 1
ATOM 1488 O O . PRO A 1 191 ? -15.518 25.480 -27.746 1.00 40.34 191 PRO A O 1
ATOM 1491 N N . PRO A 1 192 ? -16.628 23.898 -28.925 1.00 43.16 192 PRO A N 1
ATOM 1492 C CA . PRO A 1 192 ? -16.393 24.544 -30.206 1.00 43.16 192 PRO A CA 1
ATOM 1493 C C . PRO A 1 192 ? -17.000 25.950 -30.151 1.00 43.16 192 PRO A C 1
ATOM 1495 O O . PRO A 1 192 ? -18.141 26.127 -29.722 1.00 43.16 192 PRO A O 1
ATOM 1498 N N . GLN A 1 193 ? -16.203 26.956 -30.511 1.00 42.81 193 GLN A N 1
ATOM 1499 C CA . GLN A 1 193 ? -16.725 28.285 -30.798 1.00 42.81 193 GLN A CA 1
ATOM 1500 C C . GLN A 1 193 ? -17.506 28.186 -32.110 1.00 42.81 193 GLN A C 1
ATOM 1502 O O . GLN A 1 193 ? -16.928 28.347 -33.178 1.00 42.81 193 GLN A O 1
ATOM 1507 N N . ASP A 1 194 ? -18.798 27.891 -32.004 1.00 42.03 194 ASP A N 1
ATOM 1508 C CA . ASP A 1 194 ? -19.782 28.183 -33.041 1.00 42.03 194 ASP A CA 1
ATOM 1509 C C . ASP A 1 194 ? -20.610 29.392 -32.583 1.00 42.03 194 ASP A C 1
ATOM 1511 O O . ASP A 1 194 ? -21.406 29.282 -31.644 1.00 42.03 194 ASP A O 1
ATOM 1515 N N . CYS A 1 195 ? -20.315 30.540 -33.209 1.00 40.84 195 CYS A N 1
ATOM 1516 C CA . CYS A 1 195 ? -21.164 31.687 -33.584 1.00 40.84 195 CYS A CA 1
ATOM 1517 C C . CYS A 1 195 ? -20.299 32.943 -33.758 1.00 40.84 195 CYS A C 1
ATOM 1519 O O . CYS A 1 195 ? -19.762 33.443 -32.743 1.00 40.84 195 CYS A O 1
#

Radius of gyration: 18.75 Å; chains: 1; bounding box: 42×60×58 Å